Protein AF-A0A943DPX5-F1 (afdb_monomer)

Mean predicted aligned error: 9.74 Å

Nearest PDB structures (foldseek):
  6ta7-assembly3_C  TM=5.516E-01  e=1.333E+00  Homo sapiens
  8vfq-assembly1_A  TM=6.727E-01  e=4.685E+00  synthetic construct
  5aig-assembly2_B  TM=4.604E-01  e=7.112E-01  unidentified
  3ebt-assembly1_A-2  TM=4.647E-01  e=2.229E+00  Burkholderia pseudomallei K96243

Foldseek 3Di:
DDDDPPPPDDPPQDFPFDQDFADLPDDLVVCVVSLVVLVVVVVVVPDDPQKDKFFDDFAWKKFWDWDWDWDQDPVRDTDIDTDIWIDTSDHPPPLDDGGDDPADDPQFTMKIWTWMWIQGNVRDTDIATKIFTAGRRSTGPDIDGDDGPVRVVLVVLVVVLVVLCVVQVVVVHGPVVDQDDDVNHGSVRSVVD

Radius of gyration: 20.67 Å; Cα contacts (8 Å, |Δi|>4): 313; chains: 1; bounding box: 51×57×54 Å

Secondary structure (DSSP, 8-state):
----------------B-SS---TT--HHHHHHHHHHHHHHHHHHTPPTT-EEEEEEEEEEEEEEEEEEEEE-TTS-EEEEEEEEEEEEEESSS---TT-----STT--EEEEEEEEEE-TT--EEEEEEEEEE-TTSBEEEEEE---HHHHHHHHHHHHHHHHHHHHHHTT--GGGS--EETTEEHHHHHT-

pLDDT: mean 83.25, std 16.81, range [28.53, 97.94]

Structure (mmCIF, N/CA/C/O backbone):
data_AF-A0A943DPX5-F1
#
_entry.id   AF-A0A943DPX5-F1
#
loop_
_atom_site.group_PDB
_atom_site.id
_atom_site.type_symbol
_atom_site.label_atom_id
_atom_site.label_alt_id
_atom_site.label_comp_id
_atom_site.label_asym_id
_atom_site.label_entity_id
_atom_site.label_seq_id
_atom_site.pdbx_PDB_ins_code
_atom_site.Cartn_x
_atom_site.Cartn_y
_atom_site.Cartn_z
_atom_site.occupancy
_atom_site.B_iso_or_equiv
_atom_site.auth_seq_id
_atom_site.auth_comp_id
_atom_site.auth_asym_id
_atom_site.auth_atom_id
_atom_site.pdbx_PDB_model_num
ATOM 1 N N . MET A 1 1 ? -34.001 -10.195 5.288 1.00 31.59 1 MET A N 1
ATOM 2 C CA . MET A 1 1 ? -33.302 -9.350 4.294 1.00 31.59 1 MET A CA 1
ATOM 3 C C . MET A 1 1 ? -32.195 -8.586 5.009 1.00 31.59 1 MET A C 1
ATOM 5 O O . MET A 1 1 ? -32.497 -7.672 5.766 1.00 31.59 1 MET A O 1
ATOM 9 N N . LYS A 1 2 ? -30.938 -9.027 4.874 1.00 28.53 2 LYS A N 1
ATOM 10 C CA . LYS A 1 2 ? -29.769 -8.360 5.471 1.00 28.53 2 LYS A CA 1
ATOM 11 C C . LYS A 1 2 ? -29.382 -7.181 4.573 1.00 28.53 2 LYS A C 1
ATOM 13 O O . LYS A 1 2 ? -29.116 -7.385 3.394 1.00 28.53 2 LYS A O 1
ATOM 18 N N . LYS A 1 3 ? -29.413 -5.961 5.113 1.00 28.56 3 LYS A N 1
ATOM 19 C CA . LYS A 1 3 ? -28.962 -4.749 4.420 1.00 28.56 3 LYS A CA 1
ATOM 20 C C . LYS A 1 3 ? -27.439 -4.685 4.526 1.00 28.56 3 LYS A C 1
ATOM 22 O O . LYS A 1 3 ? -26.920 -4.414 5.603 1.00 28.56 3 LYS A O 1
ATOM 27 N N . PHE A 1 4 ? -26.743 -4.975 3.433 1.00 31.14 4 PHE A N 1
ATOM 28 C CA . PHE A 1 4 ? -25.326 -4.653 3.303 1.00 31.14 4 PHE A CA 1
ATOM 29 C C . PHE A 1 4 ? -25.220 -3.164 2.974 1.00 31.14 4 PHE A C 1
ATOM 31 O O . PHE A 1 4 ? -25.693 -2.720 1.930 1.00 31.14 4 PHE A O 1
ATOM 38 N N . TYR A 1 5 ? -24.654 -2.385 3.893 1.00 32.34 5 TYR A N 1
ATOM 39 C CA . TYR A 1 5 ? -24.269 -1.006 3.619 1.00 32.34 5 TYR A CA 1
ATOM 40 C C . TYR A 1 5 ? -22.968 -1.043 2.815 1.00 32.34 5 TYR A C 1
ATOM 42 O O . TYR A 1 5 ? -21.891 -1.220 3.373 1.00 32.34 5 TYR A O 1
ATOM 50 N N . PHE A 1 6 ? -23.080 -0.927 1.493 1.00 32.38 6 PHE A N 1
ATOM 51 C CA . PHE A 1 6 ? -21.939 -0.665 0.623 1.00 32.38 6 PHE A CA 1
ATOM 52 C C . PHE A 1 6 ? -21.603 0.823 0.784 1.00 32.38 6 PHE A C 1
ATOM 54 O O . PHE A 1 6 ? -22.313 1.684 0.261 1.00 32.38 6 PHE A O 1
ATOM 61 N N . ILE A 1 7 ? -20.594 1.145 1.594 1.00 38.00 7 ILE A N 1
ATOM 62 C CA . ILE A 1 7 ? -20.077 2.514 1.684 1.00 38.00 7 ILE A CA 1
ATOM 63 C C . ILE A 1 7 ? -19.302 2.764 0.388 1.00 38.00 7 ILE A C 1
ATOM 65 O O . ILE A 1 7 ? -18.160 2.345 0.235 1.00 38.00 7 ILE A O 1
ATOM 69 N N . LEU A 1 8 ? -19.964 3.405 -0.574 1.00 31.30 8 LEU A N 1
ATOM 70 C CA . LEU A 1 8 ? -19.344 3.941 -1.780 1.00 31.30 8 LEU A CA 1
ATOM 71 C C . LEU A 1 8 ? -18.495 5.156 -1.368 1.00 31.30 8 LEU A C 1
ATOM 73 O O . LEU A 1 8 ? -19.018 6.258 -1.201 1.00 31.30 8 LEU A O 1
ATOM 77 N N . LEU A 1 9 ? -17.196 4.942 -1.147 1.00 39.06 9 LEU A N 1
ATOM 78 C CA . LEU A 1 9 ? -16.226 6.015 -0.940 1.00 39.06 9 LEU A CA 1
ATOM 79 C C . LEU A 1 9 ? -16.018 6.730 -2.284 1.00 39.06 9 LEU A C 1
ATOM 81 O O . LEU A 1 9 ? -15.370 6.210 -3.189 1.00 39.06 9 LEU A O 1
ATOM 85 N N . VAL A 1 10 ? -16.618 7.909 -2.439 1.00 33.59 10 VAL A N 1
ATOM 86 C CA . VAL A 1 10 ? -16.388 8.787 -3.591 1.00 33.59 10 VAL A CA 1
ATOM 87 C C . VAL A 1 10 ? -14.972 9.353 -3.468 1.00 33.59 10 VAL A C 1
ATOM 89 O O . VAL A 1 10 ? -14.728 10.257 -2.672 1.00 33.59 10 VAL A O 1
ATOM 92 N N . VAL A 1 11 ? -14.031 8.800 -4.235 1.00 37.62 11 VAL A N 1
ATOM 93 C CA . VAL A 1 11 ? -12.661 9.315 -4.346 1.00 37.62 11 VAL A CA 1
ATOM 94 C C . VAL A 1 11 ? -12.709 10.601 -5.169 1.00 37.62 11 VAL A C 1
ATOM 96 O O . VAL A 1 11 ? -12.662 10.585 -6.397 1.00 37.62 11 VAL A O 1
ATOM 99 N N . THR A 1 12 ? -12.843 11.749 -4.507 1.00 38.28 12 THR A N 1
ATOM 100 C CA . THR A 1 12 ? -12.471 13.019 -5.135 1.00 38.28 12 THR A CA 1
ATOM 101 C C . THR A 1 12 ? -10.951 13.029 -5.268 1.00 38.28 12 THR A C 1
ATOM 103 O O . THR A 1 12 ? -10.253 13.165 -4.262 1.00 38.28 12 THR A O 1
ATOM 106 N N . LEU A 1 13 ? -10.458 12.855 -6.498 1.00 42.41 13 LEU A N 1
ATOM 107 C CA . LEU A 1 13 ? -9.062 13.048 -6.899 1.00 42.41 13 LEU A CA 1
ATOM 108 C C . LEU A 1 13 ? -8.654 14.495 -6.592 1.00 42.41 13 LEU A C 1
ATOM 110 O O . LEU A 1 13 ? -8.833 15.398 -7.407 1.00 42.41 13 LEU A O 1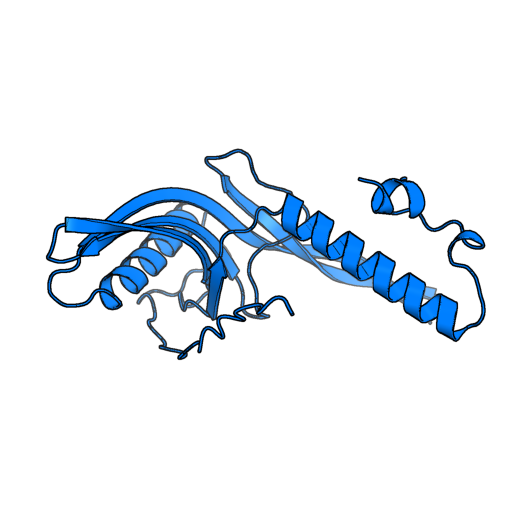
ATOM 114 N N . ILE A 1 14 ? -8.163 14.734 -5.381 1.00 47.53 14 ILE A N 1
ATOM 115 C CA . ILE A 1 14 ? -7.520 15.992 -5.023 1.00 47.53 14 ILE A CA 1
ATOM 116 C C . ILE A 1 14 ? -6.024 15.722 -5.136 1.00 47.53 14 ILE A C 1
ATOM 118 O O . ILE A 1 14 ? -5.457 15.018 -4.303 1.00 47.53 14 ILE A O 1
ATOM 122 N N . ASN A 1 15 ? -5.425 16.269 -6.195 1.00 46.31 15 ASN A N 1
ATOM 123 C CA . ASN A 1 15 ? -3.988 16.277 -6.451 1.00 46.31 15 ASN A CA 1
ATOM 124 C C . ASN A 1 15 ? -3.277 17.126 -5.388 1.00 46.31 15 ASN A C 1
ATOM 126 O O . ASN A 1 15 ? -2.948 18.284 -5.631 1.00 46.31 15 ASN A O 1
ATOM 130 N N . ILE A 1 16 ? -3.061 16.568 -4.201 1.00 50.62 16 ILE A N 1
ATOM 131 C CA . ILE A 1 16 ? -2.098 17.116 -3.244 1.00 50.62 16 ILE A CA 1
ATOM 132 C C . ILE A 1 16 ? -0.769 16.455 -3.600 1.00 50.62 16 ILE A C 1
ATOM 134 O O . ILE A 1 16 ? -0.584 15.256 -3.394 1.00 50.62 16 ILE A O 1
ATOM 138 N N . SER A 1 17 ? 0.109 17.224 -4.241 1.00 51.47 17 SER A N 1
ATOM 139 C CA . SER A 1 17 ? 1.467 16.794 -4.558 1.00 51.47 17 SER A CA 1
ATOM 140 C C . SER A 1 17 ? 2.375 17.186 -3.406 1.00 51.47 17 SER A C 1
ATOM 142 O O . SER A 1 17 ? 2.462 18.358 -3.050 1.00 51.47 17 SER A O 1
ATOM 144 N N . CYS A 1 18 ? 3.091 16.212 -2.867 1.00 58.84 18 CYS A N 1
ATOM 145 C CA . CYS A 1 18 ? 4.326 16.456 -2.138 1.00 58.84 18 CYS A CA 1
ATOM 146 C C . CYS A 1 18 ? 5.304 17.174 -3.089 1.00 58.84 18 CYS A C 1
ATOM 148 O O . CYS A 1 18 ? 5.460 16.747 -4.231 1.00 58.84 18 CYS A O 1
ATOM 150 N N . GLU A 1 19 ? 5.899 18.301 -2.687 1.00 55.84 19 GLU A N 1
ATOM 151 C CA . GLU A 1 19 ? 6.596 19.223 -3.611 1.00 55.84 19 GLU A CA 1
ATOM 152 C C . GLU A 1 19 ? 7.889 18.682 -4.259 1.00 55.84 19 GLU A C 1
ATOM 154 O O . GLU A 1 19 ? 8.463 19.350 -5.119 1.00 55.84 19 GLU A O 1
ATOM 159 N N . SER A 1 20 ? 8.365 17.483 -3.917 1.00 71.12 20 SER A N 1
ATOM 160 C CA . SER A 1 20 ? 9.575 16.920 -4.523 1.00 71.12 20 SER A CA 1
ATOM 161 C C . SER A 1 20 ? 9.336 15.531 -5.104 1.00 71.12 20 SER A C 1
ATOM 163 O O . SER A 1 20 ? 9.052 14.575 -4.391 1.00 71.12 20 SER A O 1
ATOM 165 N N . SER A 1 21 ? 9.507 15.401 -6.420 1.00 86.56 21 SER A N 1
ATOM 166 C CA . SER A 1 21 ? 9.635 14.099 -7.076 1.00 86.56 21 SER A CA 1
ATOM 167 C C . SER A 1 21 ? 10.821 13.328 -6.499 1.00 86.56 21 SER A C 1
ATOM 169 O O . SER A 1 21 ? 11.867 13.927 -6.233 1.00 86.56 21 SER A O 1
ATOM 171 N N . ILE A 1 22 ? 10.705 12.008 -6.392 1.00 92.12 22 ILE A N 1
ATOM 172 C CA . ILE A 1 22 ? 11.804 11.146 -5.957 1.00 92.12 22 ILE A CA 1
ATOM 173 C C . ILE A 1 22 ? 12.402 10.368 -7.129 1.00 92.12 22 ILE A C 1
ATOM 175 O O . ILE A 1 22 ? 11.708 9.943 -8.053 1.00 92.12 22 ILE A O 1
ATOM 179 N N . SER A 1 23 ? 13.719 10.167 -7.089 1.00 88.94 23 SER A N 1
ATOM 180 C CA . SER A 1 23 ? 14.400 9.291 -8.040 1.00 88.94 23 SER A CA 1
ATOM 181 C C . SER A 1 23 ? 13.997 7.829 -7.801 1.00 88.94 23 SER A C 1
ATOM 183 O O . SER A 1 23 ? 14.051 7.374 -6.657 1.00 88.94 23 SER A O 1
ATOM 185 N N . PRO A 1 24 ? 13.712 7.034 -8.850 1.00 83.81 24 PRO A N 1
ATOM 186 C CA . PRO A 1 24 ? 13.529 5.585 -8.713 1.00 83.81 24 PRO A CA 1
ATOM 187 C C . PRO A 1 24 ? 14.741 4.865 -8.097 1.00 83.81 24 PRO A C 1
ATOM 189 O O . PRO A 1 24 ? 14.593 3.790 -7.513 1.00 83.81 24 PRO A O 1
ATOM 192 N N . ASN A 1 25 ? 15.928 5.476 -8.197 1.00 87.25 25 ASN A N 1
ATOM 193 C CA . ASN A 1 25 ? 17.193 4.972 -7.657 1.00 87.25 25 ASN A CA 1
ATOM 194 C C . ASN A 1 25 ? 17.547 5.567 -6.284 1.00 87.25 25 ASN A C 1
ATOM 196 O O . ASN A 1 25 ? 18.672 5.383 -5.825 1.00 87.25 25 ASN A O 1
ATOM 200 N N . ALA A 1 26 ? 16.633 6.312 -5.653 1.00 91.62 26 ALA A N 1
ATOM 201 C CA . ALA A 1 26 ? 16.826 6.785 -4.288 1.00 91.62 26 ALA A CA 1
ATOM 202 C C . ALA A 1 26 ? 17.048 5.605 -3.331 1.00 91.62 26 ALA A C 1
ATOM 204 O O . ALA A 1 26 ? 16.548 4.495 -3.550 1.00 91.62 26 ALA A O 1
ATOM 205 N N . THR A 1 27 ? 17.812 5.863 -2.278 1.00 94.38 27 THR A N 1
ATOM 206 C CA . THR A 1 27 ? 18.074 4.895 -1.215 1.00 94.38 27 THR A CA 1
ATOM 207 C C . THR A 1 27 ? 16.801 4.582 -0.434 1.00 94.38 27 THR A C 1
ATOM 209 O O . THR A 1 27 ? 15.866 5.384 -0.381 1.00 94.38 27 THR A O 1
ATOM 212 N N . ASP A 1 28 ? 16.774 3.427 0.228 1.00 94.69 28 ASP A N 1
ATOM 213 C CA . ASP A 1 28 ? 15.614 2.998 1.011 1.00 94.69 28 ASP A CA 1
ATOM 214 C C . ASP A 1 28 ? 15.227 4.029 2.085 1.00 94.69 28 ASP A C 1
ATOM 216 O O . ASP A 1 28 ? 14.048 4.333 2.262 1.00 94.69 28 ASP A O 1
ATOM 220 N N . SER A 1 29 ? 16.212 4.637 2.757 1.00 94.75 29 SER A N 1
ATOM 221 C CA . SER A 1 29 ? 15.975 5.664 3.778 1.00 94.75 29 SER A CA 1
ATOM 222 C C . SER A 1 29 ? 15.423 6.968 3.196 1.00 94.75 29 SER A C 1
ATOM 224 O O . SER A 1 29 ? 14.556 7.588 3.815 1.00 94.75 29 SER A O 1
ATOM 226 N N . GLU A 1 30 ? 15.877 7.375 2.009 1.00 94.94 30 GLU A N 1
ATOM 227 C CA . GLU A 1 30 ? 15.321 8.526 1.293 1.00 94.94 30 GLU A CA 1
ATOM 228 C C . GLU A 1 30 ? 13.868 8.270 0.902 1.00 94.94 30 GLU A C 1
ATOM 230 O O . GLU A 1 30 ? 13.025 9.133 1.133 1.00 94.94 30 GLU A O 1
ATOM 235 N N . ILE A 1 31 ? 13.554 7.078 0.381 1.00 95.00 31 ILE A N 1
ATOM 236 C CA . ILE A 1 31 ? 12.187 6.712 -0.005 1.00 95.00 31 ILE A CA 1
ATOM 237 C C . ILE A 1 31 ? 11.266 6.683 1.215 1.00 95.00 31 ILE A C 1
ATOM 239 O O . ILE A 1 31 ? 10.167 7.235 1.158 1.00 95.00 31 ILE A O 1
ATOM 243 N N . VAL A 1 32 ? 11.701 6.099 2.333 1.00 95.75 32 VAL A N 1
ATOM 244 C CA . VAL A 1 32 ? 10.917 6.086 3.578 1.00 95.75 32 VAL A CA 1
ATOM 245 C C . VAL A 1 32 ? 10.674 7.511 4.083 1.00 95.75 32 VAL A C 1
ATOM 247 O O . VAL A 1 32 ? 9.532 7.887 4.333 1.00 95.75 32 VAL A O 1
ATOM 250 N N . SER A 1 33 ? 11.715 8.339 4.183 1.00 95.06 33 SER A N 1
ATOM 251 C CA . SER A 1 33 ? 11.586 9.725 4.658 1.00 95.06 33 SER A CA 1
ATOM 252 C C . SER A 1 33 ? 10.668 10.562 3.760 1.00 95.06 33 SER A C 1
ATOM 254 O O . SER A 1 33 ? 9.759 11.243 4.232 1.00 95.06 33 SER A O 1
ATOM 256 N N . TRP A 1 34 ? 10.855 10.461 2.445 1.00 95.38 34 TRP A N 1
ATOM 257 C CA . TRP A 1 34 ? 10.047 11.168 1.459 1.00 95.38 34 TRP A CA 1
ATOM 258 C C . TRP A 1 34 ? 8.580 10.736 1.511 1.00 95.38 34 TRP A C 1
ATOM 260 O O . TRP A 1 34 ? 7.691 11.565 1.678 1.00 95.38 34 TRP A O 1
ATOM 270 N N . SER A 1 35 ? 8.321 9.434 1.434 1.00 95.00 35 SER A N 1
ATOM 271 C CA . SER A 1 35 ? 6.963 8.896 1.349 1.00 95.00 35 SER A CA 1
ATOM 272 C C . SER A 1 35 ? 6.155 9.166 2.628 1.00 95.00 35 SER A C 1
ATOM 274 O O . SER A 1 35 ? 4.991 9.567 2.555 1.00 95.00 35 SER A O 1
ATOM 276 N N . THR A 1 36 ? 6.787 9.050 3.803 1.00 95.31 36 THR A N 1
ATOM 277 C CA . THR A 1 36 ? 6.161 9.387 5.094 1.00 95.31 36 THR A CA 1
ATOM 278 C C . THR A 1 36 ? 5.819 10.871 5.194 1.00 95.31 36 THR A C 1
ATOM 280 O O . THR A 1 36 ? 4.731 11.215 5.665 1.00 95.31 36 THR A O 1
ATOM 283 N N . LYS A 1 37 ? 6.689 11.756 4.688 1.00 94.81 37 LYS A N 1
ATOM 284 C CA . LYS A 1 37 ? 6.390 13.186 4.580 1.00 94.81 37 LYS A CA 1
ATOM 285 C C . LYS A 1 37 ? 5.183 13.436 3.678 1.00 94.81 37 LYS A C 1
ATOM 287 O O . LYS A 1 37 ? 4.251 14.105 4.107 1.00 94.81 37 LYS A O 1
ATOM 292 N N . CYS A 1 38 ? 5.158 12.860 2.479 1.00 95.06 38 CYS A N 1
ATOM 293 C CA . CYS A 1 38 ? 4.074 13.078 1.523 1.00 95.06 38 CYS A CA 1
ATOM 294 C C . CYS A 1 38 ? 2.703 12.642 2.068 1.00 95.06 38 CYS A C 1
ATOM 296 O O . CYS A 1 38 ? 1.716 13.359 1.912 1.00 95.06 38 CYS A O 1
ATOM 298 N N . VAL A 1 39 ? 2.637 11.497 2.760 1.00 95.75 39 VAL A N 1
ATOM 299 C CA . VAL A 1 39 ? 1.396 11.036 3.408 1.00 95.75 39 VAL A CA 1
ATOM 300 C C . VAL A 1 39 ? 1.013 11.908 4.602 1.00 95.75 39 VAL A C 1
ATOM 302 O O . VAL A 1 39 ? -0.172 12.167 4.807 1.00 95.75 39 VAL A O 1
ATOM 305 N N . THR A 1 40 ? 1.989 12.390 5.374 1.00 94.94 40 THR A N 1
ATOM 306 C CA . THR A 1 40 ? 1.732 13.312 6.490 1.00 94.94 40 THR A CA 1
ATOM 307 C C . THR A 1 40 ? 1.140 14.623 5.986 1.00 94.94 40 THR A C 1
ATOM 309 O O . THR A 1 40 ? 0.058 14.996 6.428 1.00 94.94 40 THR A O 1
ATOM 312 N N . ASP A 1 41 ? 1.787 15.256 5.004 1.00 93.44 41 ASP A N 1
ATOM 313 C CA . ASP A 1 41 ? 1.332 16.513 4.404 1.00 93.44 41 ASP A CA 1
ATOM 314 C C . ASP A 1 41 ? -0.084 16.356 3.813 1.00 93.44 41 ASP A C 1
ATOM 316 O O . ASP A 1 41 ? -0.957 17.197 4.030 1.00 93.44 41 ASP A O 1
ATOM 320 N N . PHE A 1 42 ? -0.351 15.238 3.123 1.00 93.62 42 PHE A N 1
ATOM 321 C CA . PHE A 1 42 ? -1.687 14.925 2.610 1.00 93.62 42 PHE A CA 1
ATOM 322 C C . PHE A 1 42 ? -2.733 14.829 3.716 1.00 93.62 42 PHE A C 1
ATOM 324 O O . PHE A 1 42 ? -3.838 15.344 3.562 1.00 93.62 42 PHE A O 1
ATOM 331 N N . LEU A 1 43 ? -2.423 14.147 4.820 1.00 94.69 43 LEU A N 1
ATOM 332 C CA . LEU A 1 43 ? -3.373 13.981 5.913 1.00 94.69 43 LEU A CA 1
ATOM 333 C C . LEU A 1 43 ? -3.639 15.291 6.643 1.00 94.69 43 LEU A C 1
ATOM 335 O O . LEU A 1 43 ? -4.788 15.556 6.994 1.00 94.69 43 LEU A O 1
ATOM 339 N N . GLU A 1 44 ? -2.606 16.105 6.843 1.00 93.12 44 GLU A N 1
ATOM 340 C CA . GLU A 1 44 ? -2.723 17.419 7.467 1.00 93.12 44 GLU A CA 1
ATOM 341 C C . GLU A 1 44 ? -3.591 18.372 6.634 1.00 93.12 44 GLU A C 1
ATOM 343 O O . GLU A 1 44 ? -4.464 19.030 7.199 1.00 93.12 44 GLU A O 1
ATOM 348 N N . ASP A 1 45 ? -3.451 18.376 5.304 1.00 92.00 45 ASP A N 1
ATOM 349 C CA . ASP A 1 45 ? -4.292 19.184 4.402 1.00 92.00 45 ASP A CA 1
ATOM 350 C C . ASP A 1 45 ? -5.780 18.779 4.441 1.00 92.00 45 ASP A C 1
ATOM 352 O O . ASP A 1 45 ? -6.677 19.592 4.218 1.00 92.00 45 ASP A O 1
ATOM 356 N N . LYS A 1 46 ? -6.076 17.517 4.781 1.00 89.94 46 LYS A N 1
ATOM 357 C CA . LYS A 1 46 ? -7.455 17.016 4.923 1.00 89.94 46 LYS A CA 1
ATOM 358 C C . LYS A 1 46 ? -8.100 17.355 6.264 1.00 89.94 46 LYS A C 1
ATOM 360 O O . LYS A 1 46 ? -9.307 17.135 6.410 1.00 89.94 46 LYS A O 1
ATOM 365 N N . LEU A 1 47 ? -7.344 17.849 7.244 1.00 92.62 47 LEU A N 1
ATOM 366 C CA . LEU A 1 47 ? -7.906 18.195 8.545 1.00 92.62 47 LEU A CA 1
ATOM 367 C C . LEU A 1 47 ? -8.802 19.429 8.437 1.00 92.62 47 LEU A C 1
ATOM 369 O O . LEU A 1 47 ? -8.457 20.452 7.852 1.00 92.62 47 LEU A O 1
ATOM 373 N N . THR A 1 48 ? -9.966 19.359 9.074 1.00 91.38 48 THR A N 1
ATOM 374 C CA . THR A 1 48 ? -10.840 20.522 9.247 1.00 91.38 48 THR A CA 1
ATOM 375 C C . THR A 1 48 ? -10.457 21.318 10.495 1.00 91.38 48 THR A C 1
ATOM 377 O 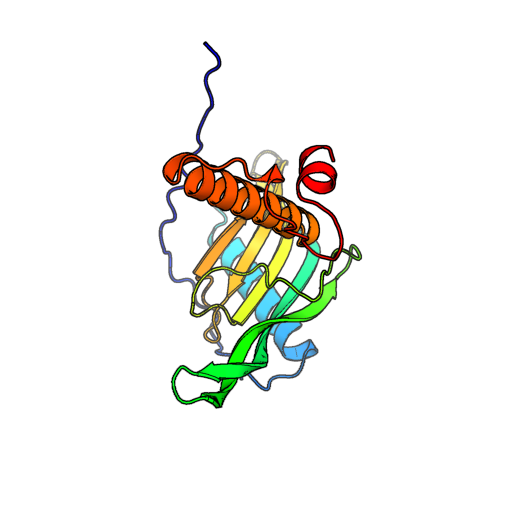O . THR A 1 48 ? -9.786 20.820 11.401 1.00 91.38 48 THR A O 1
ATOM 380 N N . ALA A 1 49 ? -10.901 22.575 10.572 1.00 89.81 49 ALA A N 1
ATOM 381 C CA . ALA A 1 49 ? -10.589 23.455 11.695 1.00 89.81 49 ALA A CA 1
ATOM 382 C C . ALA A 1 49 ? -10.979 22.831 13.051 1.00 89.81 49 ALA A C 1
ATOM 384 O O . ALA A 1 49 ? -12.139 22.488 13.293 1.00 89.81 49 ALA A O 1
ATOM 385 N N . GLY A 1 50 ? -9.998 22.724 13.950 1.00 89.44 50 GLY A N 1
ATOM 386 C CA . GLY A 1 50 ? -10.162 22.127 15.276 1.00 89.44 50 GLY A CA 1
ATOM 387 C C . GLY A 1 50 ? -9.980 20.609 15.324 1.00 89.44 50 GLY A C 1
ATOM 388 O O . GLY A 1 50 ? -10.119 20.041 16.403 1.00 89.44 50 GLY A O 1
ATOM 389 N N . GLN A 1 51 ? -9.668 19.953 14.202 1.00 95.56 51 GLN A N 1
ATOM 390 C CA . GLN A 1 51 ? -9.153 18.585 14.208 1.00 95.56 51 GLN A CA 1
ATOM 391 C C . GLN A 1 51 ? -7.634 18.576 14.397 1.00 95.56 51 GLN A C 1
ATOM 393 O O . GLN A 1 51 ? -6.938 19.519 14.024 1.00 95.56 51 GLN A O 1
ATOM 398 N N . SER A 1 52 ? -7.121 17.486 14.959 1.00 95.00 52 SER A N 1
ATOM 399 C CA . SER A 1 52 ? -5.687 17.201 15.013 1.00 95.00 52 SER A CA 1
ATOM 400 C C . SER A 1 52 ? -5.407 15.759 14.610 1.00 95.00 52 SER A C 1
ATOM 402 O O . SER A 1 52 ? -6.240 14.869 14.798 1.00 95.00 52 SER A O 1
ATOM 404 N N . LEU A 1 53 ? -4.227 15.547 14.035 1.00 96.69 53 LEU A N 1
ATOM 405 C CA . LEU A 1 53 ? -3.746 14.249 13.591 1.00 96.69 53 LEU A CA 1
ATOM 406 C C . LEU A 1 53 ? -2.743 13.697 14.599 1.00 96.69 53 LEU A C 1
ATOM 408 O O . LEU A 1 53 ? -1.849 14.405 15.062 1.00 96.69 53 LEU A O 1
ATOM 412 N N . LYS A 1 54 ? -2.873 12.412 14.915 1.00 96.62 54 LYS A N 1
ATOM 413 C CA . LYS A 1 54 ? -1.915 11.685 15.741 1.00 96.62 54 LYS A CA 1
ATOM 414 C C . LYS A 1 54 ? -1.492 10.413 15.028 1.00 96.62 54 LYS A C 1
ATOM 416 O O . LYS A 1 54 ? -2.233 9.430 14.994 1.00 96.62 54 LYS A O 1
ATOM 421 N N . MET A 1 55 ? -0.274 10.429 14.498 1.00 95.62 55 MET A N 1
ATOM 422 C CA . MET A 1 55 ? 0.351 9.235 13.937 1.00 95.62 55 MET A CA 1
ATOM 423 C C . MET A 1 55 ? 0.595 8.215 15.045 1.00 95.62 55 MET A C 1
ATOM 425 O O . MET A 1 55 ? 1.067 8.563 16.131 1.00 95.62 55 MET A O 1
ATOM 429 N N . LYS A 1 56 ? 0.248 6.957 14.783 1.00 96.31 56 LYS A N 1
ATOM 430 C CA . LYS A 1 56 ? 0.446 5.862 15.734 1.00 96.31 56 LYS A CA 1
ATOM 431 C C . LYS A 1 56 ? 1.618 5.004 15.305 1.00 96.31 56 LYS A C 1
ATOM 433 O O . LYS A 1 56 ? 2.517 4.773 16.106 1.00 96.31 56 LYS A O 1
ATOM 438 N N . GLU A 1 57 ? 1.598 4.554 14.056 1.00 95.75 57 GLU A N 1
ATOM 439 C CA . GLU A 1 57 ? 2.554 3.569 13.568 1.00 95.75 57 GLU A CA 1
ATOM 440 C C . GLU A 1 57 ? 2.590 3.545 12.038 1.00 95.75 57 GLU A C 1
ATOM 442 O O . GLU A 1 57 ? 1.555 3.376 11.396 1.00 95.75 57 GLU A O 1
ATOM 447 N N . TRP A 1 58 ? 3.786 3.647 11.461 1.00 95.88 58 TRP A N 1
ATOM 448 C CA . TRP A 1 58 ? 4.030 3.259 10.072 1.00 95.88 58 TRP A CA 1
ATOM 449 C C . TRP A 1 58 ? 4.138 1.737 10.027 1.00 95.88 58 TRP A C 1
ATOM 451 O O . TRP A 1 58 ? 5.090 1.184 10.568 1.00 95.88 58 TRP A O 1
ATOM 461 N N . ILE A 1 59 ? 3.139 1.076 9.446 1.00 94.75 59 ILE A N 1
ATOM 462 C CA . ILE A 1 59 ? 2.980 -0.381 9.516 1.00 94.75 59 ILE A CA 1
ATOM 463 C C . ILE A 1 59 ? 3.920 -1.066 8.526 1.00 94.75 59 ILE A C 1
ATOM 465 O O . ILE A 1 59 ? 4.671 -1.967 8.888 1.00 94.75 59 ILE A O 1
ATOM 469 N N . LEU A 1 60 ? 3.851 -0.649 7.263 1.00 94.38 60 LEU A N 1
ATOM 470 C CA . LEU A 1 60 ? 4.527 -1.300 6.147 1.00 94.38 60 LEU A CA 1
ATOM 471 C C . LEU A 1 60 ? 4.796 -0.262 5.059 1.00 94.38 60 LEU A C 1
ATOM 473 O O . LEU A 1 60 ? 3.917 0.536 4.741 1.00 94.38 60 LEU A O 1
ATOM 477 N N . ILE A 1 61 ? 5.999 -0.262 4.498 1.00 95.06 61 ILE A N 1
ATOM 478 C CA . ILE A 1 61 ? 6.363 0.547 3.337 1.00 95.06 61 ILE A CA 1
ATOM 479 C C . ILE A 1 61 ? 7.011 -0.380 2.318 1.00 95.06 61 ILE A C 1
ATOM 481 O O . ILE A 1 61 ? 8.030 -1.014 2.602 1.00 95.06 61 ILE A O 1
ATOM 485 N N . GLU A 1 62 ? 6.425 -0.436 1.129 1.00 94.50 62 GLU A N 1
ATOM 486 C CA . GLU A 1 62 ? 6.876 -1.264 0.015 1.00 94.50 62 GLU A CA 1
ATOM 487 C C . GLU A 1 62 ? 7.236 -0.395 -1.183 1.00 94.50 62 GLU A C 1
ATOM 489 O O . GLU A 1 62 ? 6.567 0.597 -1.473 1.00 94.50 62 GLU A O 1
ATOM 494 N N . LYS A 1 63 ? 8.255 -0.814 -1.927 1.00 93.62 63 LYS A N 1
ATOM 495 C CA . LYS A 1 63 ? 8.612 -0.266 -3.234 1.00 93.62 63 LYS A CA 1
ATOM 496 C C . LYS A 1 63 ? 8.208 -1.250 -4.322 1.00 93.62 63 LYS A C 1
ATOM 498 O O . LYS A 1 63 ? 8.571 -2.423 -4.246 1.00 93.62 63 LYS A O 1
ATOM 503 N N . LYS A 1 64 ? 7.517 -0.773 -5.355 1.00 92.56 64 LYS A N 1
ATOM 504 C CA . LYS A 1 64 ? 7.225 -1.553 -6.560 1.00 92.56 64 LYS A CA 1
ATOM 505 C C . LYS A 1 64 ? 8.524 -1.788 -7.328 1.00 92.56 64 LYS A C 1
ATOM 507 O O . LYS A 1 64 ? 9.260 -0.838 -7.606 1.00 92.56 64 LYS A O 1
ATOM 512 N N . VAL A 1 65 ? 8.811 -3.039 -7.675 1.00 89.31 65 VAL A N 1
ATOM 513 C CA . VAL A 1 65 ? 10.016 -3.412 -8.431 1.00 89.31 65 VAL A CA 1
ATOM 514 C C . VAL A 1 65 ? 9.658 -4.311 -9.616 1.00 89.31 65 VAL A C 1
ATOM 516 O O . VAL A 1 65 ? 8.775 -5.159 -9.490 1.00 89.31 65 VAL A O 1
ATOM 519 N N . PRO A 1 66 ? 10.317 -4.151 -10.776 1.00 86.56 66 PRO A N 1
ATOM 520 C CA . PRO A 1 66 ? 10.190 -5.105 -11.869 1.00 86.56 66 PRO A CA 1
ATOM 521 C C . PRO A 1 66 ? 11.019 -6.359 -11.560 1.00 86.56 66 PRO A C 1
ATOM 523 O O . PRO A 1 66 ? 12.221 -6.262 -11.307 1.00 86.56 66 PRO A O 1
ATOM 526 N N . ILE A 1 67 ? 10.392 -7.535 -11.598 1.00 83.81 67 ILE A N 1
ATOM 527 C CA . ILE A 1 67 ? 11.082 -8.825 -11.495 1.00 83.81 67 ILE A CA 1
ATOM 528 C C . ILE A 1 67 ? 11.243 -9.383 -12.910 1.00 83.81 67 ILE A C 1
ATOM 530 O O . ILE A 1 67 ? 10.225 -9.610 -13.568 1.00 83.81 67 ILE A O 1
ATOM 534 N N . PRO A 1 68 ? 12.477 -9.601 -13.398 1.00 86.06 68 PRO A N 1
ATOM 535 C CA . PRO A 1 68 ? 12.696 -10.145 -14.729 1.00 86.06 68 PRO A CA 1
ATOM 536 C C . PRO A 1 68 ? 12.197 -11.590 -14.807 1.00 86.06 68 PRO A C 1
ATOM 538 O O . PRO A 1 68 ? 12.470 -12.401 -13.922 1.00 86.06 68 PRO A O 1
ATOM 541 N N . VAL A 1 69 ? 11.493 -11.914 -15.885 1.00 85.56 69 VAL A N 1
ATOM 542 C CA . VAL A 1 69 ? 11.007 -13.261 -16.196 1.00 85.56 69 VAL A CA 1
ATOM 543 C C . VAL A 1 69 ? 11.300 -13.598 -17.655 1.00 85.56 69 VAL A C 1
ATOM 545 O O . VAL A 1 69 ? 11.485 -12.708 -18.484 1.00 85.56 69 VAL A O 1
ATOM 548 N N . GLU A 1 70 ? 11.341 -14.886 -17.980 1.00 91.19 70 GLU A N 1
ATOM 549 C CA . GLU A 1 70 ? 11.415 -15.358 -19.363 1.00 91.19 70 GLU A CA 1
ATOM 550 C C . GLU A 1 70 ? 10.062 -15.937 -19.771 1.00 91.19 70 GLU A C 1
ATOM 552 O O . GLU A 1 70 ? 9.543 -16.851 -19.129 1.00 91.19 70 GLU A O 1
ATOM 557 N N . VAL A 1 71 ? 9.483 -15.397 -20.841 1.00 88.50 71 VAL A N 1
ATOM 558 C CA . VAL A 1 71 ? 8.159 -15.784 -21.331 1.00 88.50 71 VAL A CA 1
ATOM 559 C C . VAL A 1 71 ? 8.316 -16.543 -22.639 1.00 88.50 71 VAL A C 1
ATOM 561 O O . VAL A 1 71 ? 8.855 -16.011 -23.616 1.00 88.50 71 VAL A O 1
ATOM 564 N N . TRP A 1 72 ? 7.829 -17.784 -22.653 1.00 87.69 72 TRP A N 1
ATOM 565 C CA . TRP A 1 72 ? 7.765 -18.610 -23.857 1.00 87.69 72 TRP A CA 1
ATOM 566 C C . TRP A 1 72 ? 6.812 -17.989 -24.884 1.00 87.69 72 TRP A C 1
ATOM 568 O O . TRP A 1 72 ? 5.747 -17.480 -24.533 1.00 87.69 72 TRP A O 1
ATOM 578 N N . GLN A 1 73 ? 7.214 -18.007 -26.147 1.00 89.19 73 GLN A N 1
ATOM 579 C CA . GLN A 1 73 ? 6.508 -17.398 -27.268 1.00 89.19 73 GLN A CA 1
ATOM 580 C C . GLN A 1 73 ? 5.998 -18.475 -28.234 1.00 89.19 73 GLN A C 1
ATOM 582 O O . GLN A 1 73 ? 6.543 -19.573 -28.291 1.00 89.19 73 GLN A O 1
ATOM 587 N N . GLU A 1 74 ? 5.008 -18.137 -29.065 1.00 91.00 74 GLU A N 1
ATOM 588 C CA . GLU A 1 74 ? 4.472 -19.050 -30.092 1.00 91.00 74 GLU A CA 1
ATOM 589 C C . GLU A 1 74 ? 5.512 -19.495 -31.138 1.00 91.00 74 GLU A C 1
ATOM 591 O O . GLU A 1 74 ? 5.305 -20.497 -31.816 1.00 91.00 74 GLU A O 1
ATOM 596 N N . ASP A 1 75 ? 6.619 -18.761 -31.283 1.00 91.75 75 ASP A N 1
ATOM 597 C CA . ASP A 1 75 ? 7.721 -19.065 -32.203 1.00 91.75 75 ASP A CA 1
ATOM 598 C C . ASP A 1 75 ? 8.816 -19.959 -31.584 1.00 91.75 75 ASP A C 1
ATOM 600 O O . ASP A 1 75 ? 9.945 -19.981 -32.078 1.00 91.75 75 ASP A O 1
ATOM 604 N N . ASP A 1 76 ? 8.492 -20.685 -30.507 1.00 88.75 76 ASP A N 1
ATOM 605 C CA . ASP A 1 76 ? 9.400 -21.555 -29.744 1.00 88.75 76 ASP A CA 1
ATOM 606 C C . ASP A 1 76 ? 10.626 -20.824 -29.149 1.00 88.75 76 ASP A C 1
ATOM 608 O O . ASP A 1 76 ? 11.633 -21.450 -28.801 1.00 88.75 76 ASP A O 1
ATOM 612 N N . SER A 1 77 ? 10.559 -19.496 -29.000 1.00 91.56 77 SER A N 1
ATOM 613 C CA . SER A 1 77 ? 11.603 -18.686 -28.363 1.00 91.56 77 SER A CA 1
ATOM 614 C C . SER A 1 77 ? 11.234 -18.238 -26.943 1.00 91.56 77 SER A C 1
ATOM 616 O O . SER A 1 77 ? 10.070 -18.250 -26.539 1.00 91.56 77 SER A O 1
ATOM 618 N N . TYR A 1 78 ? 12.241 -17.818 -26.171 1.00 88.50 78 TYR A N 1
ATOM 619 C CA . TYR A 1 78 ? 12.055 -17.130 -24.892 1.00 88.50 78 TYR A CA 1
ATOM 620 C C . TYR A 1 78 ? 12.377 -15.646 -25.054 1.00 88.50 78 TYR A C 1
ATOM 622 O O . TYR A 1 78 ? 13.420 -15.284 -25.604 1.00 88.50 78 TYR A O 1
ATOM 630 N N . LYS A 1 79 ? 11.495 -14.780 -24.546 1.00 91.94 79 LYS A N 1
ATOM 631 C CA . LYS A 1 79 ? 11.745 -13.337 -24.442 1.00 91.94 79 LYS A CA 1
ATOM 632 C C . LYS A 1 79 ? 11.818 -12.919 -22.984 1.00 91.94 79 LYS A C 1
ATOM 634 O O . LYS A 1 79 ? 11.034 -13.390 -22.164 1.00 91.94 79 LYS A O 1
ATOM 639 N N . SER A 1 80 ? 12.748 -12.016 -22.686 1.00 89.75 80 SER A N 1
ATOM 640 C CA . SER A 1 80 ? 12.788 -11.354 -21.387 1.00 89.75 80 SER A CA 1
ATOM 641 C C . SER A 1 80 ? 11.601 -10.403 -21.271 1.00 89.75 80 SER A C 1
ATOM 643 O O . SER A 1 80 ? 11.361 -9.589 -22.163 1.00 89.75 80 SER A O 1
ATOM 645 N N . ASP A 1 81 ? 10.880 -10.527 -20.169 1.00 89.56 81 ASP A N 1
ATOM 646 C CA . ASP A 1 81 ? 9.788 -9.658 -19.751 1.00 89.56 81 ASP A CA 1
ATOM 647 C C . ASP A 1 81 ? 9.963 -9.340 -18.255 1.00 89.56 81 ASP A C 1
ATOM 649 O O . ASP A 1 81 ? 10.955 -9.734 -17.632 1.00 89.56 81 ASP A O 1
ATOM 653 N N . SER A 1 82 ? 9.018 -8.624 -17.655 1.00 83.88 82 SER A N 1
ATOM 654 C CA . SER A 1 82 ? 8.994 -8.396 -16.217 1.00 83.88 82 SER A CA 1
ATOM 655 C C . SER A 1 82 ? 7.590 -8.486 -15.646 1.00 83.88 82 SER A C 1
ATOM 657 O O . SER A 1 82 ? 6.638 -7.962 -16.219 1.00 83.88 82 SER A O 1
ATOM 659 N N . ILE A 1 83 ? 7.479 -9.089 -14.468 1.00 82.75 83 ILE A N 1
ATOM 660 C CA . ILE A 1 83 ? 6.271 -9.010 -13.650 1.00 82.75 83 ILE A CA 1
ATOM 661 C C . ILE A 1 83 ? 6.451 -7.958 -12.559 1.00 82.75 83 ILE A C 1
ATOM 663 O O . ILE A 1 83 ? 7.568 -7.617 -12.163 1.00 82.75 83 ILE A O 1
ATOM 667 N N . THR A 1 84 ? 5.335 -7.431 -12.064 1.00 80.25 84 THR A N 1
ATOM 668 C CA . THR A 1 84 ? 5.357 -6.532 -10.909 1.00 80.25 84 THR A CA 1
ATOM 669 C C . THR A 1 84 ? 5.622 -7.341 -9.644 1.00 80.25 84 THR A C 1
ATOM 671 O O . THR A 1 84 ? 4.843 -8.229 -9.315 1.00 80.25 84 THR A O 1
ATOM 674 N N . GLY A 1 85 ? 6.686 -6.994 -8.926 1.00 85.94 85 GLY A N 1
ATOM 675 C CA . GLY A 1 85 ? 6.958 -7.452 -7.568 1.00 85.94 85 GLY A CA 1
ATOM 676 C C . GLY A 1 85 ? 7.081 -6.289 -6.588 1.00 85.94 85 GLY A C 1
ATOM 677 O O . GLY A 1 85 ? 6.822 -5.126 -6.925 1.00 85.94 85 GLY A O 1
ATOM 678 N N . CYS A 1 86 ? 7.513 -6.600 -5.369 1.00 90.00 86 CYS A N 1
ATOM 679 C CA . CYS A 1 86 ? 7.749 -5.613 -4.325 1.00 90.00 86 CYS A CA 1
ATOM 680 C C . CYS A 1 86 ? 9.063 -5.851 -3.578 1.00 90.00 86 CYS A C 1
ATOM 682 O O . CYS A 1 86 ? 9.616 -6.946 -3.544 1.00 90.00 86 CYS A O 1
ATOM 684 N N . TYR A 1 87 ? 9.563 -4.781 -2.972 1.00 90.31 87 TYR A N 1
ATOM 685 C CA . TYR A 1 87 ? 10.666 -4.813 -2.028 1.00 90.31 87 TYR A CA 1
ATOM 686 C C . TYR A 1 87 ? 10.244 -4.098 -0.745 1.00 90.31 87 TYR A C 1
ATOM 688 O O . TYR A 1 87 ? 9.722 -2.979 -0.791 1.00 90.31 87 TYR A O 1
ATOM 696 N N . LYS A 1 88 ? 10.466 -4.741 0.403 1.00 92.38 88 LYS A N 1
ATOM 697 C CA . LYS A 1 88 ? 10.184 -4.162 1.718 1.00 92.38 88 LYS A CA 1
ATOM 698 C C . LYS A 1 88 ? 11.200 -3.084 2.059 1.00 92.38 88 LYS A C 1
ATOM 700 O O . LYS A 1 88 ? 12.387 -3.369 2.171 1.00 92.38 88 LYS A O 1
ATOM 705 N N . LEU A 1 89 ? 10.704 -1.894 2.371 1.00 94.06 89 LEU A N 1
ATOM 706 C CA . LEU A 1 89 ? 11.494 -0.797 2.926 1.00 94.06 89 LEU A CA 1
ATOM 707 C C . LEU A 1 89 ? 11.346 -0.692 4.450 1.00 94.06 89 LEU A C 1
ATOM 709 O O . LEU A 1 89 ? 12.312 -0.403 5.152 1.00 94.06 89 LEU A O 1
ATOM 713 N N . LEU A 1 90 ? 10.141 -0.939 4.971 1.00 93.38 90 LEU A N 1
ATOM 714 C CA . LEU A 1 90 ? 9.831 -0.903 6.403 1.00 93.38 90 LEU A CA 1
ATOM 715 C C . LEU A 1 90 ? 8.687 -1.866 6.699 1.00 93.38 90 LEU A C 1
ATOM 717 O O . LEU A 1 90 ? 7.735 -1.897 5.937 1.00 93.38 90 LEU A O 1
ATOM 721 N N . ASP A 1 91 ? 8.753 -2.612 7.799 1.00 91.75 91 ASP A N 1
ATOM 722 C CA . ASP A 1 91 ? 7.665 -3.478 8.270 1.00 91.75 91 ASP A CA 1
ATOM 723 C C . ASP A 1 91 ? 7.733 -3.590 9.796 1.00 91.75 91 ASP A C 1
ATOM 725 O O . ASP A 1 91 ? 8.573 -4.310 10.338 1.00 91.75 91 ASP A O 1
ATOM 729 N N . SER A 1 92 ? 6.896 -2.830 10.498 1.00 89.44 92 SER A N 1
ATOM 730 C CA . SER A 1 92 ? 6.897 -2.803 11.963 1.00 89.44 92 SER A CA 1
ATOM 731 C C . SER A 1 92 ? 6.173 -4.001 12.576 1.00 89.44 92 SER A C 1
ATOM 733 O O . SER A 1 92 ? 6.434 -4.351 13.729 1.00 89.44 92 SER A O 1
ATOM 735 N N . ARG A 1 93 ? 5.271 -4.639 11.816 1.00 90.50 93 ARG A N 1
ATOM 736 C CA . ARG A 1 93 ? 4.401 -5.723 12.297 1.00 90.50 93 ARG A CA 1
ATOM 737 C C . ARG A 1 93 ? 4.811 -7.111 11.794 1.00 90.50 93 ARG A C 1
ATOM 739 O O . ARG A 1 93 ? 4.163 -8.083 12.170 1.00 90.50 93 ARG A O 1
ATOM 746 N N . ASN A 1 94 ? 5.888 -7.220 11.013 1.00 87.56 94 ASN A N 1
ATOM 747 C CA . ASN A 1 94 ? 6.324 -8.452 10.341 1.00 87.56 94 ASN A CA 1
ATOM 748 C C . ASN A 1 94 ? 5.224 -9.053 9.442 1.00 87.56 94 ASN A C 1
ATOM 750 O O . ASN A 1 94 ? 4.944 -10.249 9.496 1.00 87.56 94 ASN A O 1
ATOM 754 N N . VAL A 1 95 ? 4.562 -8.200 8.661 1.00 82.44 95 VAL A N 1
ATOM 755 C CA . VAL A 1 95 ? 3.434 -8.521 7.771 1.00 82.44 95 VAL A CA 1
ATOM 756 C C . VAL A 1 95 ? 3.820 -8.610 6.287 1.00 82.44 95 VAL A C 1
ATOM 758 O O . VAL A 1 95 ? 2.948 -8.859 5.458 1.00 82.44 95 VAL A O 1
ATOM 761 N N . PHE A 1 96 ? 5.093 -8.413 5.940 1.00 84.75 96 PHE A N 1
ATOM 762 C CA . PHE A 1 96 ? 5.588 -8.437 4.563 1.00 84.75 96 PHE A CA 1
ATOM 763 C C . PHE A 1 96 ? 5.517 -9.828 3.913 1.00 84.75 96 PHE A C 1
ATOM 765 O O . PHE A 1 96 ? 6.045 -10.803 4.450 1.00 84.75 96 PHE A O 1
ATOM 772 N N . ASP A 1 97 ? 4.919 -9.881 2.722 1.00 76.00 97 ASP A N 1
ATOM 773 C CA . ASP A 1 97 ? 4.947 -11.014 1.792 1.00 76.00 97 ASP A CA 1
ATOM 774 C C . ASP A 1 97 ? 5.668 -10.554 0.518 1.00 76.00 97 ASP A C 1
ATOM 776 O O . ASP A 1 97 ? 5.305 -9.538 -0.072 1.00 76.00 97 ASP A O 1
ATOM 780 N N . GLU A 1 98 ? 6.703 -11.281 0.104 1.00 72.81 98 GLU A N 1
ATOM 781 C CA . GLU A 1 98 ? 7.669 -10.855 -0.923 1.00 72.81 98 GLU A CA 1
ATOM 782 C C . GLU A 1 98 ? 7.095 -10.848 -2.351 1.00 72.81 98 GLU A C 1
ATOM 784 O O . GLU A 1 98 ? 7.768 -10.449 -3.302 1.00 72.81 98 GLU A O 1
ATOM 789 N N . HIS A 1 99 ? 5.854 -11.306 -2.517 1.00 71.81 99 HIS A N 1
ATOM 790 C CA . HIS A 1 99 ? 5.302 -11.655 -3.823 1.00 71.81 99 HIS A CA 1
ATOM 791 C C . HIS A 1 99 ? 4.261 -10.667 -4.344 1.00 71.81 99 HIS A C 1
ATOM 793 O O . HIS A 1 99 ? 4.000 -10.643 -5.546 1.00 71.81 99 HIS A O 1
ATOM 799 N N . ILE A 1 100 ? 3.638 -9.870 -3.472 1.00 80.50 100 ILE A N 1
ATOM 800 C CA . ILE A 1 100 ? 2.494 -9.038 -3.852 1.00 80.50 100 ILE A CA 1
ATOM 801 C C . ILE A 1 100 ? 2.730 -7.614 -3.386 1.00 80.50 100 ILE A C 1
ATOM 803 O O . ILE A 1 100 ? 2.678 -7.316 -2.197 1.00 80.50 100 ILE A O 1
ATOM 807 N N . PHE A 1 101 ? 2.934 -6.722 -4.353 1.00 88.69 101 PHE A N 1
ATOM 808 C CA . PHE A 1 101 ? 2.896 -5.294 -4.089 1.00 88.69 101 PHE A CA 1
ATOM 809 C C . PHE A 1 101 ? 1.470 -4.877 -3.736 1.00 88.69 101 PHE A C 1
ATOM 811 O O . PHE A 1 101 ? 0.546 -5.093 -4.523 1.00 88.69 101 PHE A O 1
ATOM 818 N N . ILE A 1 102 ? 1.286 -4.263 -2.568 1.00 88.69 102 ILE A N 1
ATOM 819 C CA . ILE A 1 102 ? -0.061 -3.897 -2.110 1.00 88.69 102 ILE A CA 1
ATOM 820 C C . ILE A 1 102 ? -0.616 -2.665 -2.837 1.00 88.69 102 ILE A C 1
ATOM 822 O O . ILE A 1 102 ? -1.832 -2.503 -2.938 1.00 88.69 102 ILE A O 1
ATOM 826 N N . GLY A 1 103 ? 0.257 -1.792 -3.347 1.00 89.25 103 GLY A N 1
ATOM 827 C CA . GLY A 1 103 ? -0.155 -0.546 -3.984 1.00 89.25 103 GLY A CA 1
ATOM 828 C C . GLY A 1 103 ? -0.920 -0.768 -5.287 1.00 89.25 103 GLY A C 1
ATOM 829 O O . GLY A 1 103 ? -0.625 -1.679 -6.061 1.00 89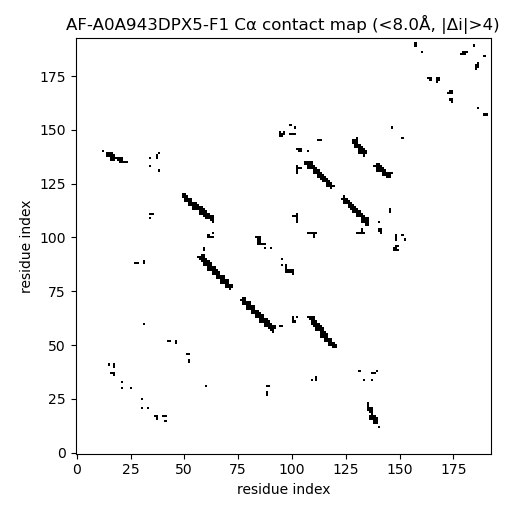.25 103 GLY A O 1
ATOM 830 N N . LYS A 1 104 ? -1.895 0.104 -5.551 1.00 88.25 104 LYS A N 1
ATOM 831 C CA . LYS A 1 104 ? -2.769 0.019 -6.726 1.00 88.25 104 LYS A CA 1
ATOM 832 C C . LYS A 1 104 ? -2.494 1.129 -7.731 1.00 88.25 104 LYS A C 1
ATOM 834 O O . LYS A 1 104 ? -2.181 2.259 -7.369 1.00 88.25 104 LYS A O 1
ATOM 839 N N . GLY A 1 105 ? -2.686 0.797 -9.003 1.00 87.25 105 GLY A N 1
ATOM 840 C CA . GLY A 1 105 ? -2.501 1.709 -10.125 1.00 87.25 105 GLY A CA 1
ATOM 841 C C . GLY A 1 105 ? -1.207 1.449 -10.892 1.00 87.25 105 GLY A C 1
ATOM 842 O O . GLY A 1 105 ? -0.189 1.015 -10.343 1.00 87.25 105 GLY A O 1
ATOM 843 N N . ASP A 1 106 ? -1.256 1.725 -12.191 1.00 87.88 106 ASP A N 1
ATOM 844 C CA . ASP A 1 106 ? -0.141 1.459 -13.102 1.00 87.88 106 ASP A CA 1
ATOM 845 C C . ASP A 1 106 ? 1.086 2.308 -12.741 1.00 87.88 106 ASP A C 1
ATOM 847 O O . ASP A 1 106 ? 2.206 1.796 -12.702 1.00 87.88 106 ASP A O 1
ATOM 851 N N . GLU A 1 107 ? 0.852 3.564 -12.348 1.00 91.12 107 GLU A N 1
ATOM 852 C CA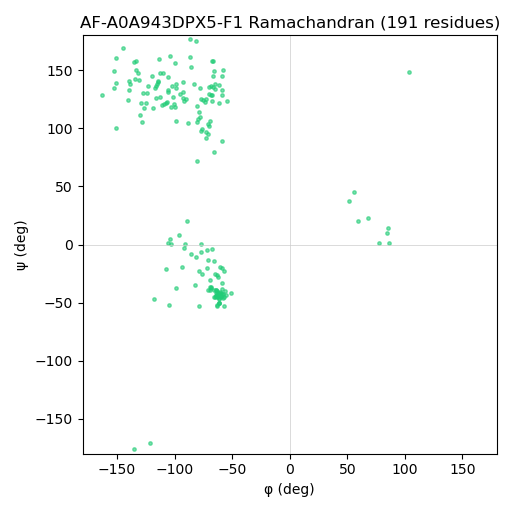 . GLU A 1 107 ? 1.872 4.533 -11.922 1.00 91.12 107 GLU A CA 1
ATOM 853 C C . GLU A 1 107 ? 2.400 4.317 -10.496 1.00 91.12 107 GLU A C 1
ATOM 855 O O . GLU A 1 107 ? 3.233 5.094 -10.021 1.00 91.12 107 GLU A O 1
ATOM 860 N N . ALA A 1 108 ? 1.913 3.301 -9.782 1.00 93.69 108 ALA A N 1
ATOM 861 C CA . ALA A 1 108 ? 2.316 3.073 -8.406 1.00 93.69 108 ALA A CA 1
ATOM 862 C C . ALA A 1 108 ? 3.831 2.860 -8.295 1.00 93.69 108 ALA A C 1
ATOM 864 O O . ALA A 1 108 ? 4.421 2.079 -9.039 1.00 93.69 108 ALA A O 1
ATOM 865 N N . PHE A 1 109 ? 4.450 3.538 -7.336 1.00 94.94 109 PHE A N 1
ATOM 866 C CA . PHE A 1 109 ? 5.877 3.445 -7.053 1.00 94.94 109 PHE A CA 1
ATOM 867 C C . PHE A 1 109 ? 6.125 2.920 -5.640 1.00 94.94 109 PHE A C 1
ATOM 869 O O . PHE A 1 109 ? 6.921 2.002 -5.453 1.00 94.94 109 PHE A O 1
ATOM 876 N N . VAL A 1 110 ? 5.422 3.474 -4.652 1.00 95.44 110 VAL A N 1
ATOM 877 C CA . VAL A 1 110 ? 5.535 3.094 -3.240 1.00 95.44 110 VAL A CA 1
ATOM 878 C C . VAL A 1 110 ? 4.144 2.943 -2.647 1.00 95.44 110 VAL A C 1
ATOM 880 O O . VAL A 1 110 ? 3.244 3.720 -2.962 1.00 95.44 110 VAL A O 1
ATOM 883 N N . ALA A 1 111 ? 3.974 1.954 -1.779 1.00 95.06 111 ALA A N 1
ATOM 884 C CA . ALA A 1 111 ? 2.776 1.797 -0.972 1.00 95.06 111 ALA A CA 1
ATOM 885 C C . ALA A 1 111 ? 3.135 1.921 0.507 1.00 95.06 111 ALA A C 1
ATOM 887 O O . ALA A 1 111 ? 4.116 1.332 0.958 1.00 95.06 111 ALA A O 1
ATOM 888 N N . ILE A 1 112 ? 2.342 2.689 1.251 1.00 95.50 112 ILE A N 1
ATOM 889 C CA . ILE A 1 112 ? 2.541 2.920 2.680 1.00 95.50 112 ILE A CA 1
ATOM 890 C C . ILE A 1 112 ? 1.280 2.563 3.444 1.00 95.50 112 ILE A C 1
ATOM 892 O O . ILE A 1 112 ? 0.243 3.187 3.243 1.00 95.50 112 ILE A O 1
ATOM 896 N N . ALA A 1 113 ? 1.391 1.632 4.379 1.00 95.69 113 ALA A N 1
ATOM 897 C CA . ALA A 1 113 ? 0.386 1.374 5.390 1.00 95.69 113 ALA A CA 1
ATOM 898 C C . ALA A 1 113 ? 0.682 2.170 6.668 1.00 95.69 113 ALA A C 1
ATOM 900 O O . ALA A 1 113 ? 1.798 2.145 7.194 1.00 95.69 113 ALA A O 1
ATOM 901 N N . LEU A 1 114 ? -0.330 2.860 7.186 1.00 96.56 114 LEU A N 1
ATOM 902 C CA . LEU A 1 114 ? -0.223 3.750 8.341 1.00 96.56 114 LEU A CA 1
ATOM 903 C C . LEU A 1 114 ? -1.440 3.586 9.255 1.00 96.56 114 LEU A C 1
ATOM 905 O O . LEU A 1 114 ? -2.582 3.656 8.796 1.00 96.56 114 LEU A O 1
ATOM 909 N N . ALA A 1 115 ? -1.179 3.454 10.555 1.00 97.50 115 ALA A N 1
ATOM 910 C CA . ALA A 1 115 ? -2.163 3.610 11.617 1.00 97.50 115 ALA A CA 1
ATOM 911 C C . ALA A 1 115 ? -2.119 5.035 12.188 1.00 97.50 115 ALA A C 1
ATOM 913 O O . ALA A 1 115 ? -1.056 5.528 12.588 1.00 97.50 115 ALA A O 1
ATOM 914 N N . TYR A 1 116 ? -3.273 5.693 12.279 1.00 97.75 116 TYR A N 1
ATOM 915 C CA . TYR A 1 116 ? -3.389 7.054 12.801 1.00 97.75 116 TYR A CA 1
ATOM 916 C C . TYR A 1 116 ? -4.752 7.318 13.453 1.00 97.75 116 TYR A C 1
ATOM 918 O O . TYR A 1 116 ? -5.734 6.613 13.224 1.00 97.75 116 TYR A O 1
ATOM 926 N N . GLU A 1 117 ? -4.805 8.355 14.285 1.00 97.94 117 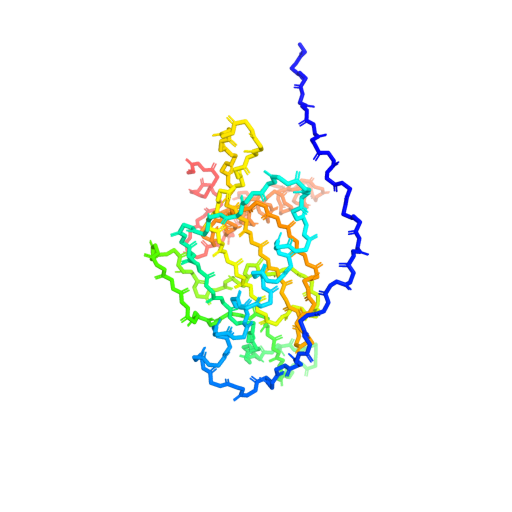GLU A N 1
ATOM 927 C CA . GLU A 1 117 ? -6.031 8.865 14.897 1.00 97.94 117 GLU A CA 1
ATOM 928 C C . GLU A 1 117 ? -6.300 10.292 14.404 1.00 97.94 117 GLU A C 1
ATOM 930 O O . GLU A 1 117 ? -5.392 11.126 14.377 1.00 97.94 117 GLU A O 1
ATOM 935 N N . VAL A 1 118 ? -7.555 10.590 14.064 1.00 97.00 118 VAL A N 1
ATOM 936 C CA . VAL A 1 118 ? -8.042 11.968 13.908 1.00 97.00 118 VAL A CA 1
ATOM 937 C C . VAL A 1 118 ? -8.863 12.317 15.138 1.00 97.00 118 VAL A C 1
ATOM 939 O O . VAL A 1 118 ? -9.880 11.677 15.421 1.00 97.00 118 VAL A O 1
ATOM 942 N N . ILE A 1 119 ? -8.408 13.327 15.869 1.00 96.38 119 ILE A N 1
ATOM 943 C CA . ILE A 1 119 ? -9.035 13.815 17.093 1.00 96.38 119 ILE A CA 1
ATOM 944 C C . ILE A 1 119 ? -9.827 15.063 16.732 1.00 96.38 119 ILE A C 1
ATOM 946 O O . ILE A 1 119 ? -9.257 16.025 16.217 1.00 96.38 119 ILE A O 1
ATOM 950 N N . ASP A 1 120 ? -11.134 15.052 16.974 1.00 93.94 120 ASP A N 1
ATOM 951 C CA . ASP A 1 120 ? -11.974 16.215 16.706 1.00 93.94 120 ASP A CA 1
ATOM 952 C C . ASP A 1 120 ? -11.923 17.270 17.822 1.00 93.94 120 ASP A C 1
ATOM 954 O O . ASP A 1 120 ? -11.344 17.072 18.892 1.00 93.94 120 ASP A O 1
ATOM 958 N N . LYS A 1 121 ? -12.590 18.404 17.586 1.00 92.56 121 LYS A N 1
ATOM 959 C CA . LYS A 1 121 ? -12.675 19.522 18.539 1.00 92.56 121 LYS A CA 1
ATOM 960 C C . LYS A 1 121 ? -13.286 19.156 19.899 1.00 92.56 121 LYS A C 1
ATOM 962 O O . LYS A 1 121 ? -13.121 19.910 20.852 1.00 92.56 121 LYS A O 1
ATOM 967 N N . SER A 1 122 ? -14.042 18.060 19.979 1.00 92.50 122 SER A N 1
ATOM 968 C CA . SER A 1 122 ? -14.641 17.551 21.219 1.00 92.50 122 SER A CA 1
ATOM 969 C C . SER A 1 122 ? -13.754 16.527 21.933 1.00 92.50 122 SER A C 1
ATOM 971 O O . SER A 1 122 ? -14.090 16.091 23.032 1.00 92.50 122 SER A O 1
ATOM 973 N N . GLY A 1 123 ? -12.610 16.176 21.339 1.00 91.62 123 GLY A N 1
ATOM 974 C CA . GLY A 1 123 ? -11.684 15.172 21.848 1.00 91.62 123 GLY A CA 1
ATOM 975 C C . GLY A 1 123 ? -12.055 13.739 21.460 1.00 91.62 123 GLY A C 1
ATOM 976 O O . GLY A 1 123 ? -11.456 12.807 21.992 1.00 91.62 123 GLY A O 1
ATOM 977 N N . ILE A 1 124 ? -13.024 13.534 20.559 1.00 94.31 124 ILE A N 1
ATOM 978 C CA . ILE A 1 124 ? -13.367 12.195 20.069 1.00 94.31 124 ILE A CA 1
ATOM 979 C C . ILE A 1 124 ? -12.285 11.744 19.089 1.00 94.31 124 ILE A C 1
ATOM 981 O O . ILE A 1 124 ? -12.009 12.415 18.092 1.00 94.31 124 ILE A O 1
ATOM 985 N N . CYS A 1 125 ? -11.695 10.582 19.369 1.00 95.25 125 CYS A N 1
ATOM 986 C CA . CYS A 1 125 ? -10.685 9.959 18.524 1.00 95.25 125 CYS A CA 1
ATOM 987 C C . CYS A 1 125 ? -11.329 8.989 17.531 1.00 95.25 125 CYS A C 1
ATOM 989 O O . CYS A 1 125 ? -12.009 8.044 17.932 1.00 95.25 125 CYS A O 1
ATOM 991 N N . ASN A 1 126 ? -11.044 9.176 16.245 1.00 95.19 126 ASN A N 1
ATOM 992 C CA . ASN A 1 126 ? -11.384 8.231 15.187 1.00 95.19 126 ASN A CA 1
ATOM 993 C C . ASN A 1 126 ? -10.106 7.539 14.716 1.00 95.19 126 ASN A C 1
ATOM 995 O O . ASN A 1 126 ? -9.169 8.215 14.295 1.00 95.19 126 ASN A O 1
ATOM 999 N N . TYR A 1 127 ? -10.068 6.213 14.815 1.00 96.81 127 TYR A N 1
ATOM 1000 C CA . TYR A 1 127 ? -8.911 5.399 14.446 1.00 96.81 127 TYR A CA 1
ATOM 1001 C C . TYR A 1 127 ? -9.003 4.918 12.998 1.00 96.81 127 TYR A C 1
ATOM 1003 O O . TYR A 1 127 ? -10.074 4.504 12.549 1.00 96.81 127 TYR A O 1
ATOM 1011 N N . PHE A 1 128 ? -7.872 4.924 12.298 1.00 97.25 128 PHE A N 1
ATOM 1012 C CA . PHE A 1 128 ? -7.760 4.494 10.911 1.00 97.25 128 PHE A CA 1
ATOM 1013 C C . PHE A 1 128 ? -6.487 3.677 10.696 1.00 97.25 128 PHE A C 1
ATOM 1015 O O . PHE A 1 128 ? -5.415 4.068 11.152 1.00 97.25 128 PHE A O 1
ATOM 1022 N N . GLU A 1 129 ? -6.601 2.593 9.929 1.00 97.19 129 GLU A N 1
ATOM 1023 C CA . GLU A 1 129 ? -5.469 1.943 9.265 1.00 97.19 129 GLU A CA 1
ATOM 1024 C C . GLU A 1 129 ? -5.716 1.998 7.764 1.00 97.19 129 GLU A C 1
ATOM 1026 O O . GLU A 1 129 ? -6.715 1.471 7.267 1.00 97.19 129 GLU A O 1
ATOM 1031 N N . LYS A 1 130 ? -4.838 2.690 7.043 1.00 96.88 130 LYS A N 1
ATOM 1032 C CA . LYS A 1 130 ? -4.997 2.935 5.610 1.00 96.88 130 LYS A CA 1
ATOM 1033 C C . LYS A 1 130 ? -3.714 2.606 4.877 1.00 96.88 130 LYS A C 1
ATOM 1035 O O . LYS A 1 130 ? -2.631 2.847 5.410 1.00 96.88 130 LYS A O 1
ATOM 1040 N N . THR A 1 131 ? -3.855 2.135 3.645 1.00 95.50 131 THR A N 1
ATOM 1041 C CA . THR A 1 131 ? -2.764 2.123 2.676 1.00 95.50 131 THR A CA 1
ATOM 1042 C C . THR A 1 131 ? -2.893 3.311 1.735 1.00 95.50 131 THR A C 1
ATOM 1044 O O . THR A 1 131 ? -3.972 3.569 1.205 1.00 95.50 131 THR A O 1
ATOM 1047 N N . TYR A 1 132 ? -1.779 3.994 1.501 1.00 96.12 132 TYR A N 1
ATOM 1048 C CA . TYR A 1 132 ? -1.612 5.073 0.539 1.00 96.12 132 TYR A CA 1
ATOM 1049 C C . TYR A 1 132 ? -0.678 4.596 -0.565 1.00 96.12 132 TYR A C 1
ATOM 1051 O O . TYR A 1 132 ? 0.432 4.150 -0.276 1.00 96.12 132 TYR A O 1
ATOM 1059 N N . THR A 1 133 ? -1.105 4.705 -1.820 1.00 96.12 133 THR A N 1
ATOM 1060 C CA . THR A 1 133 ? -0.242 4.426 -2.972 1.00 96.12 133 THR A CA 1
ATOM 1061 C C . THR A 1 133 ? 0.251 5.733 -3.566 1.00 96.12 133 THR A C 1
ATOM 1063 O O . THR A 1 133 ? -0.558 6.603 -3.886 1.00 96.12 133 THR A O 1
ATOM 1066 N N . LEU A 1 134 ? 1.567 5.866 -3.720 1.00 95.75 134 LEU A N 1
ATOM 1067 C CA . LEU A 1 134 ? 2.221 7.045 -4.272 1.00 95.75 134 LEU A CA 1
ATOM 1068 C C . LEU A 1 134 ? 2.892 6.704 -5.602 1.00 95.75 134 LEU A C 1
ATOM 1070 O O . LEU A 1 134 ? 3.524 5.651 -5.724 1.00 95.75 134 LEU A O 1
ATOM 1074 N N . ASN A 1 135 ? 2.802 7.609 -6.576 1.00 94.75 135 ASN A N 1
ATOM 1075 C CA . ASN A 1 135 ? 3.658 7.589 -7.766 1.00 94.75 135 ASN A CA 1
ATOM 1076 C C . ASN A 1 135 ? 4.985 8.335 -7.495 1.00 94.75 135 ASN A C 1
ATOM 1078 O O . ASN A 1 135 ? 5.191 8.901 -6.422 1.00 94.75 135 ASN A O 1
ATOM 1082 N N . THR A 1 136 ? 5.910 8.359 -8.457 1.00 93.38 136 THR A N 1
ATOM 1083 C CA . THR A 1 136 ? 7.246 8.979 -8.294 1.00 93.38 136 THR A CA 1
ATOM 1084 C C . THR A 1 136 ? 7.226 10.502 -8.116 1.00 93.38 136 THR A C 1
ATOM 1086 O O . THR A 1 136 ? 8.229 11.080 -7.693 1.00 93.38 136 THR A O 1
ATOM 1089 N N . THR A 1 137 ? 6.107 11.170 -8.409 1.00 93.25 137 THR A N 1
ATOM 1090 C CA . THR A 1 137 ? 5.949 12.617 -8.187 1.00 93.25 137 THR A CA 1
ATOM 1091 C C . THR A 1 137 ? 5.488 12.939 -6.765 1.00 93.25 137 THR A C 1
ATOM 1093 O O . THR A 1 137 ? 5.496 14.101 -6.374 1.00 93.25 137 THR A O 1
ATOM 1096 N N . GLY A 1 138 ? 5.130 11.921 -5.975 1.00 91.81 138 GLY A N 1
ATOM 1097 C CA . GLY A 1 138 ? 4.648 12.084 -4.603 1.00 91.81 138 GLY A CA 1
ATOM 1098 C C . GLY A 1 138 ? 3.155 12.365 -4.524 1.00 91.81 138 GLY A C 1
ATOM 1099 O O . GLY A 1 138 ? 2.668 12.771 -3.470 1.00 91.81 138 GLY A O 1
ATOM 1100 N N . GLN A 1 139 ? 2.426 12.153 -5.621 1.00 92.88 139 GLN A N 1
ATOM 1101 C CA . GLN A 1 139 ? 0.972 12.184 -5.621 1.00 92.88 139 GLN A CA 1
ATOM 1102 C C . GLN A 1 139 ? 0.435 10.882 -5.043 1.00 92.88 139 GLN A C 1
ATOM 1104 O O . GLN A 1 139 ? 0.864 9.792 -5.427 1.00 92.88 139 GLN A O 1
ATOM 1109 N N . ILE A 1 140 ? -0.548 11.002 -4.155 1.00 94.88 140 ILE A N 1
ATOM 1110 C CA . ILE A 1 140 ? -1.318 9.858 -3.672 1.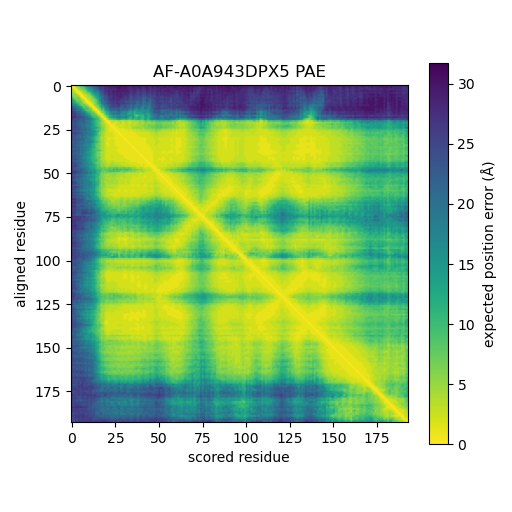00 94.88 140 ILE A CA 1
ATOM 1111 C C . ILE A 1 140 ? -2.369 9.518 -4.727 1.00 94.88 140 ILE A C 1
ATOM 1113 O O . ILE A 1 140 ? -3.328 10.264 -4.923 1.00 94.88 140 ILE A O 1
ATOM 1117 N N . ILE A 1 141 ? -2.159 8.398 -5.416 1.00 94.00 141 ILE A N 1
ATOM 1118 C CA . ILE A 1 141 ? -3.001 7.932 -6.525 1.00 94.00 141 ILE A CA 1
ATOM 1119 C C . ILE A 1 141 ? -4.098 6.966 -6.072 1.00 94.00 141 ILE A C 1
ATOM 1121 O O . ILE A 1 141 ? -5.084 6.793 -6.784 1.00 94.00 141 ILE A O 1
ATOM 1125 N N . ASP A 1 142 ? -3.954 6.361 -4.889 1.00 94.75 142 ASP A N 1
ATOM 1126 C CA . ASP A 1 142 ? -4.993 5.521 -4.294 1.00 94.75 142 ASP A CA 1
ATOM 1127 C C . ASP A 1 142 ? -4.916 5.488 -2.761 1.00 94.75 142 ASP A C 1
ATOM 1129 O O . ASP A 1 142 ? -3.828 5.587 -2.181 1.00 94.75 142 ASP A O 1
ATOM 1133 N N . VAL A 1 143 ? -6.076 5.327 -2.113 1.00 95.25 143 VAL A N 1
ATOM 1134 C CA . VAL A 1 143 ? -6.218 5.188 -0.655 1.00 95.25 143 VAL A CA 1
ATOM 1135 C C . VAL A 1 143 ? -7.289 4.153 -0.329 1.00 95.25 143 VAL A C 1
ATOM 1137 O O . VAL A 1 143 ? -8.447 4.303 -0.718 1.00 95.25 143 VAL A O 1
ATOM 1140 N N . TYR A 1 144 ? -6.939 3.140 0.458 1.00 92.62 144 TYR A N 1
ATOM 1141 C CA . TYR A 1 144 ? -7.876 2.092 0.864 1.00 92.62 144 TYR A CA 1
ATOM 1142 C C . TYR A 1 144 ? -7.610 1.605 2.294 1.00 92.62 144 TYR A C 1
ATOM 1144 O O . TYR A 1 144 ? -6.628 1.997 2.925 1.00 92.62 144 TYR A O 1
ATOM 1152 N N . ASP A 1 145 ? -8.531 0.811 2.846 1.00 94.69 145 ASP A N 1
ATOM 1153 C CA . ASP A 1 145 ? -8.347 0.194 4.165 1.00 94.69 145 ASP A CA 1
ATOM 1154 C C . ASP A 1 145 ? -7.132 -0.727 4.160 1.00 94.69 145 ASP A C 1
ATOM 1156 O O . ASP A 1 145 ? -6.933 -1.484 3.213 1.00 94.69 145 ASP A O 1
ATOM 1160 N N . TYR A 1 146 ? -6.320 -0.674 5.213 1.00 92.56 146 TYR A N 1
ATOM 1161 C CA . TYR A 1 146 ? -5.167 -1.557 5.294 1.00 92.56 146 TYR A CA 1
ATOM 1162 C C . TYR A 1 146 ? -5.617 -3.027 5.312 1.00 92.56 146 TYR A C 1
ATOM 1164 O O . TYR A 1 146 ? -6.368 -3.458 6.188 1.00 92.56 146 TYR A O 1
ATOM 1172 N N . VAL A 1 147 ? -5.138 -3.791 4.332 1.00 86.75 147 VAL A N 1
ATOM 1173 C CA . VAL A 1 147 ? -5.296 -5.244 4.236 1.00 86.75 147 VAL A CA 1
ATOM 1174 C C . VAL A 1 147 ? -3.895 -5.823 4.121 1.00 86.75 147 VAL A C 1
ATOM 1176 O O . VAL A 1 147 ? -3.091 -5.341 3.320 1.00 86.75 147 VAL A O 1
ATOM 1179 N N . THR A 1 148 ? -3.581 -6.826 4.938 1.00 84.69 148 THR A N 1
ATOM 1180 C CA . THR A 1 148 ? -2.242 -7.422 4.934 1.00 84.69 148 THR A CA 1
ATOM 1181 C C . THR A 1 148 ? -1.971 -8.130 3.600 1.00 84.69 148 THR A C 1
ATOM 1183 O O . THR A 1 148 ? -2.905 -8.677 3.004 1.00 84.69 148 THR A O 1
ATOM 1186 N N . PRO A 1 149 ? -0.710 -8.184 3.134 1.00 81.81 149 PRO A N 1
ATOM 1187 C CA . PRO A 1 149 ? -0.345 -8.920 1.922 1.00 81.81 149 PRO A CA 1
ATOM 1188 C C . PRO A 1 149 ? -0.858 -10.368 1.908 1.00 81.81 149 PRO A C 1
ATOM 1190 O O . PRO A 1 149 ? -1.428 -10.816 0.917 1.00 81.81 149 PRO A O 1
ATOM 1193 N N . LEU A 1 150 ? -0.769 -11.069 3.045 1.00 81.44 150 LEU A N 1
ATOM 1194 C CA . LEU A 1 150 ? -1.284 -12.434 3.198 1.00 81.44 150 LEU A CA 1
ATOM 1195 C C . LEU A 1 150 ? -2.798 -12.530 2.954 1.00 81.44 150 LEU A C 1
ATOM 1197 O O . LEU A 1 150 ? -3.278 -13.485 2.347 1.00 81.44 150 LEU A O 1
ATOM 1201 N N . GLU A 1 151 ? -3.562 -11.562 3.449 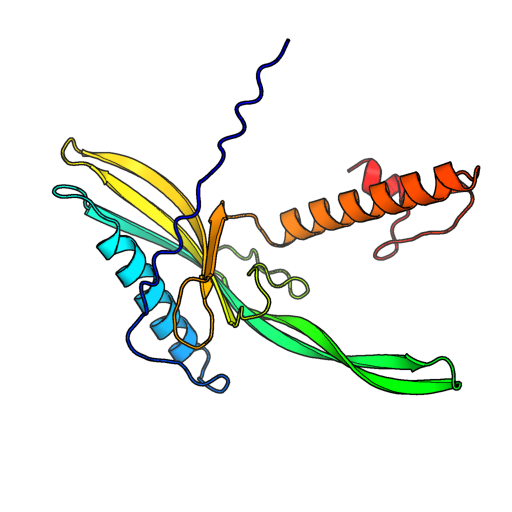1.00 85.00 151 GLU A N 1
ATOM 1202 C CA . GLU A 1 151 ? -5.009 -11.528 3.254 1.00 85.00 151 GLU A CA 1
ATOM 1203 C C . GLU A 1 151 ? -5.356 -11.198 1.791 1.00 85.00 151 GLU A C 1
ATOM 1205 O O . GLU A 1 151 ? -6.229 -11.841 1.210 1.00 85.00 151 GLU A O 1
ATOM 1210 N N . ILE A 1 152 ? -4.610 -10.287 1.150 1.00 83.88 152 ILE A N 1
ATOM 1211 C CA . ILE A 1 152 ? -4.729 -10.011 -0.293 1.00 83.88 152 ILE A CA 1
ATOM 1212 C C . ILE A 1 152 ? -4.434 -11.276 -1.110 1.00 83.88 152 ILE A C 1
ATOM 1214 O O . ILE A 1 152 ? -5.187 -11.599 -2.034 1.00 83.88 152 ILE A O 1
ATOM 1218 N N . LYS A 1 153 ? -3.376 -12.019 -0.760 1.00 82.44 153 LYS A N 1
ATOM 1219 C CA . LYS A 1 153 ? -3.015 -13.286 -1.404 1.00 82.44 153 LYS A CA 1
ATOM 1220 C C . LYS A 1 153 ? -4.166 -14.285 -1.329 1.00 82.44 153 LYS A C 1
ATOM 1222 O O . LYS A 1 153 ? -4.630 -14.749 -2.367 1.00 82.44 153 LYS A O 1
ATOM 1227 N N . LYS A 1 154 ? -4.698 -14.537 -0.129 1.00 83.50 154 LYS A N 1
ATOM 1228 C CA . LYS A 1 154 ? -5.842 -15.445 0.072 1.00 83.50 154 LYS A CA 1
ATOM 1229 C C . LYS A 1 154 ? -7.064 -15.035 -0.747 1.00 83.50 154 LYS A C 1
ATOM 1231 O O . LYS A 1 154 ? -7.687 -15.874 -1.393 1.00 83.50 154 LYS A O 1
ATOM 1236 N N . GLN A 1 155 ? -7.402 -13.747 -0.756 1.00 84.88 155 GLN A N 1
ATOM 1237 C CA . GLN A 1 155 ? -8.529 -13.238 -1.542 1.00 84.88 155 GLN A CA 1
ATOM 1238 C C . GLN A 1 155 ? -8.300 -13.432 -3.047 1.00 84.88 155 GLN A C 1
ATOM 1240 O O . GLN A 1 155 ? -9.219 -13.830 -3.763 1.00 84.88 155 GLN A O 1
ATOM 1245 N N . THR A 1 156 ? -7.073 -13.211 -3.521 1.00 82.81 156 THR A N 1
ATOM 1246 C CA . THR A 1 156 ? -6.691 -13.402 -4.927 1.00 82.81 156 THR A CA 1
ATOM 1247 C C . THR A 1 156 ? -6.764 -14.874 -5.331 1.00 82.81 156 THR A C 1
ATOM 1249 O O . THR A 1 156 ? -7.352 -15.196 -6.363 1.00 82.81 156 THR A O 1
ATOM 1252 N N . GLU A 1 157 ? -6.250 -15.781 -4.497 1.00 84.19 157 GLU A N 1
ATOM 1253 C CA . GLU A 1 157 ? -6.347 -17.232 -4.699 1.00 84.19 157 GLU A CA 1
ATOM 1254 C C . GLU A 1 157 ? -7.810 -17.685 -4.788 1.00 84.19 157 GLU A C 1
ATOM 1256 O O . GLU A 1 157 ? -8.186 -18.412 -5.709 1.00 84.19 157 GLU A O 1
ATOM 1261 N N . GLN A 1 158 ? -8.669 -17.205 -3.885 1.00 84.75 158 GLN A N 1
ATOM 1262 C CA . GLN A 1 158 ? -10.100 -17.514 -3.903 1.00 84.75 158 GLN A CA 1
ATOM 1263 C C . GLN A 1 158 ? -10.800 -16.976 -5.159 1.00 84.75 158 GLN A C 1
ATOM 1265 O O . GLN A 1 158 ? -11.627 -17.677 -5.751 1.00 84.75 158 GLN A O 1
ATOM 1270 N N . MET A 1 159 ? -10.469 -15.755 -5.596 1.00 85.62 159 MET A N 1
ATOM 1271 C CA . MET A 1 159 ? -10.996 -15.187 -6.842 1.00 85.62 159 MET A CA 1
ATOM 1272 C C . MET A 1 159 ? -10.557 -15.998 -8.063 1.00 85.62 159 MET A C 1
ATOM 1274 O O . MET A 1 159 ? -11.390 -16.299 -8.919 1.00 85.62 159 MET A O 1
ATOM 1278 N N . PHE A 1 160 ? -9.286 -16.401 -8.125 1.00 85.06 160 PHE A N 1
ATOM 1279 C CA . PHE A 1 160 ? -8.767 -17.249 -9.194 1.00 85.06 160 PHE A CA 1
ATOM 1280 C C . PHE A 1 160 ? -9.477 -18.606 -9.225 1.00 85.06 160 PHE A C 1
ATOM 1282 O O . PHE A 1 160 ? -10.014 -18.992 -10.261 1.00 85.06 160 PHE A O 1
ATOM 1289 N N . ILE A 1 161 ? -9.571 -19.297 -8.082 1.00 84.25 161 ILE A N 1
ATOM 1290 C CA . ILE A 1 161 ? -10.284 -20.579 -7.970 1.00 84.25 161 ILE A CA 1
ATOM 1291 C C . ILE A 1 161 ? -11.727 -20.437 -8.455 1.00 84.25 161 ILE A C 1
ATOM 1293 O O . ILE A 1 161 ? -12.220 -21.290 -9.194 1.00 84.25 161 ILE A O 1
ATOM 1297 N N . LYS A 1 162 ? -12.413 -19.359 -8.067 1.00 86.56 162 LYS A N 1
ATOM 1298 C CA . LYS A 1 162 ? -13.779 -19.088 -8.516 1.00 86.56 162 LYS A CA 1
ATOM 1299 C C . LYS A 1 162 ? -13.852 -18.914 -10.036 1.00 86.56 162 LYS A C 1
ATOM 1301 O O . LYS A 1 162 ? -14.698 -19.548 -10.661 1.00 86.56 162 LYS A O 1
ATOM 1306 N N . ALA A 1 163 ? -12.960 -18.121 -10.627 1.00 87.25 163 ALA A N 1
ATOM 1307 C CA . ALA A 1 163 ? -12.914 -17.912 -12.074 1.00 87.25 163 ALA A CA 1
ATOM 1308 C C . ALA A 1 163 ? -12.649 -19.222 -12.838 1.00 87.25 163 ALA A C 1
ATOM 1310 O O . ALA A 1 163 ? -13.315 -19.506 -13.834 1.00 87.25 163 ALA A O 1
ATOM 1311 N N . VAL A 1 164 ? -11.741 -20.068 -12.338 1.00 84.81 164 VAL A N 1
ATOM 1312 C CA . VAL A 1 164 ? -11.485 -21.397 -12.917 1.00 84.81 164 VAL A CA 1
ATOM 1313 C C . VAL A 1 164 ? -12.726 -22.291 -12.810 1.00 84.81 164 VAL A C 1
ATOM 1315 O 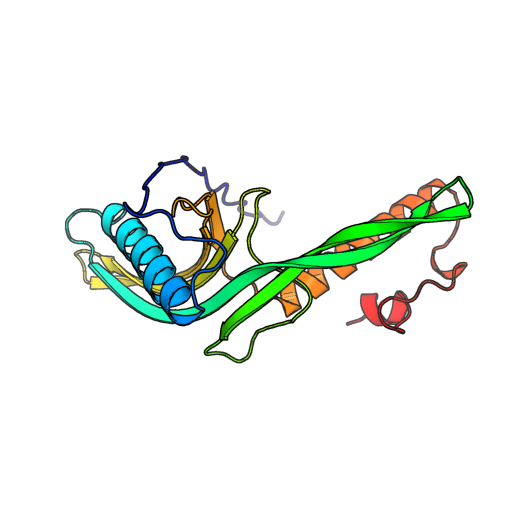O . VAL A 1 164 ? -13.099 -22.930 -13.793 1.00 84.81 164 VAL A O 1
ATOM 1318 N N . LYS A 1 165 ? -13.413 -22.311 -11.656 1.00 84.00 165 LYS A N 1
ATOM 1319 C CA . LYS A 1 165 ? -14.668 -23.069 -11.469 1.00 84.00 165 LYS A CA 1
ATOM 1320 C C . LYS A 1 165 ? -15.755 -22.624 -12.453 1.00 84.00 165 LYS A C 1
ATOM 1322 O O . LYS A 1 165 ? -16.442 -23.469 -13.030 1.00 84.00 165 LYS A O 1
ATOM 1327 N N . GLU A 1 166 ? -15.901 -21.318 -12.669 1.00 86.75 166 GLU A N 1
ATOM 1328 C CA . GLU A 1 166 ? -16.861 -20.747 -13.623 1.00 86.75 166 GLU A CA 1
ATOM 1329 C C . GLU A 1 166 ? -16.522 -21.128 -15.074 1.00 86.75 166 GLU A C 1
ATOM 1331 O O . GLU A 1 166 ? -17.400 -21.595 -15.806 1.00 86.75 166 GLU A O 1
ATOM 1336 N N . ALA A 1 167 ? -15.249 -21.024 -15.474 1.00 85.81 167 ALA A N 1
ATOM 1337 C CA . ALA A 1 167 ? -14.790 -21.434 -16.801 1.00 85.81 167 ALA A CA 1
ATOM 1338 C C . ALA A 1 167 ? -15.033 -22.933 -17.051 1.00 85.81 167 ALA A C 1
ATOM 1340 O O . ALA A 1 167 ? -15.578 -23.308 -18.088 1.00 85.81 167 ALA A O 1
ATOM 1341 N N . MET A 1 168 ? -14.724 -23.788 -16.077 1.00 83.38 168 MET A N 1
ATOM 1342 C CA . MET A 1 168 ? -14.940 -25.237 -16.167 1.00 83.38 168 MET A CA 1
ATOM 1343 C C . MET A 1 168 ? -16.410 -25.614 -16.295 1.00 83.38 168 MET A C 1
ATOM 1345 O O . MET A 1 168 ? -16.786 -26.383 -17.183 1.00 83.38 168 MET A O 1
ATOM 1349 N N . SER A 1 169 ? -17.253 -24.987 -15.476 1.00 85.31 169 SER A N 1
ATOM 1350 C CA . SER A 1 169 ? -18.701 -25.180 -15.537 1.00 85.31 169 SER A CA 1
ATOM 1351 C C . SER A 1 169 ? -19.256 -24.807 -16.915 1.00 85.31 169 SER A C 1
ATOM 1353 O O . SER A 1 169 ? -20.110 -25.514 -17.446 1.00 85.31 169 SER A O 1
ATOM 1355 N N . SER A 1 170 ? -18.732 -23.745 -17.542 1.00 89.06 170 SER A N 1
ATOM 1356 C CA . SER A 1 170 ? -19.124 -23.340 -18.902 1.00 89.06 170 SER A CA 1
ATOM 1357 C C . SER A 1 170 ? -18.745 -24.365 -19.981 1.00 89.06 170 SER A C 1
ATOM 1359 O O . SER A 1 170 ? -19.407 -24.458 -21.012 1.00 89.06 170 SER A O 1
ATOM 1361 N N . MET A 1 171 ? -17.717 -25.174 -19.718 1.00 86.56 171 MET A N 1
ATOM 1362 C CA . MET A 1 171 ? -17.257 -26.261 -20.584 1.00 86.56 171 MET A CA 1
ATOM 1363 C C . MET A 1 171 ? -17.934 -27.604 -20.267 1.00 86.56 171 MET A C 1
ATOM 1365 O O . MET A 1 171 ? -17.619 -28.604 -20.912 1.00 86.56 171 MET A O 1
ATOM 1369 N N . GLY A 1 172 ? -18.841 -27.649 -19.282 1.00 83.88 172 GLY A N 1
ATOM 1370 C CA . GLY A 1 172 ? -19.493 -28.880 -18.832 1.00 83.88 172 GLY A CA 1
ATOM 1371 C C . GLY A 1 172 ? -18.552 -29.859 -18.124 1.00 83.88 172 GLY A C 1
ATOM 1372 O O . GLY A 1 172 ? -18.832 -31.055 -18.124 1.00 83.88 172 GLY A O 1
ATOM 1373 N N . LYS A 1 173 ? -17.436 -29.371 -17.568 1.00 80.19 173 LYS A N 1
ATOM 1374 C CA . LYS A 1 173 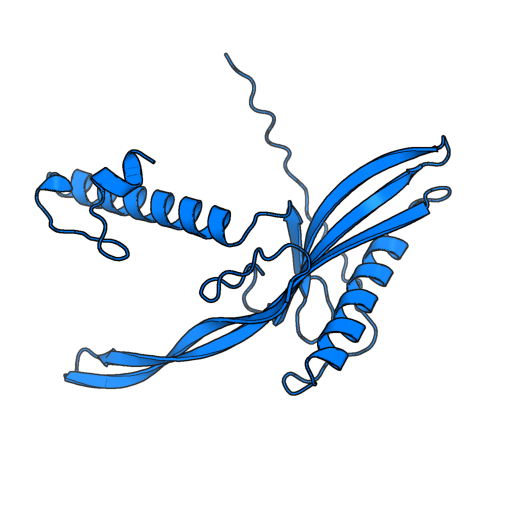? -16.431 -30.182 -16.866 1.00 80.19 173 LYS A CA 1
ATOM 1375 C C . LYS A 1 173 ? -16.395 -29.847 -15.379 1.00 80.19 173 LYS A C 1
ATOM 1377 O O . LYS A 1 173 ? -16.594 -28.690 -15.004 1.00 80.19 173 LYS A O 1
ATOM 1382 N N . ASP A 1 174 ? -16.097 -30.838 -14.545 1.00 75.50 174 ASP A N 1
ATOM 1383 C CA . ASP A 1 174 ? -15.832 -30.617 -13.120 1.00 75.50 174 ASP A CA 1
ATOM 1384 C C . ASP A 1 174 ? -14.368 -30.188 -12.929 1.00 75.50 174 ASP A C 1
ATOM 1386 O O . ASP A 1 174 ? -13.456 -30.716 -13.563 1.00 75.50 174 ASP A O 1
ATOM 1390 N N . ILE A 1 175 ? -14.125 -29.211 -12.056 1.00 70.75 175 ILE A N 1
ATOM 1391 C CA . ILE A 1 175 ? -12.768 -28.756 -11.739 1.00 70.75 175 ILE A CA 1
ATOM 1392 C C . ILE A 1 175 ? -11.912 -29.867 -11.114 1.00 70.75 175 ILE A C 1
ATOM 1394 O O . ILE A 1 175 ? -10.702 -29.885 -11.320 1.00 70.75 175 ILE A O 1
ATOM 1398 N N . ASN A 1 176 ? -12.544 -30.820 -10.425 1.00 70.75 176 ASN A N 1
ATOM 1399 C CA . ASN A 1 176 ? -11.901 -31.978 -9.806 1.00 70.75 176 ASN A CA 1
ATOM 1400 C C . ASN A 1 176 ? -11.404 -33.005 -10.833 1.00 70.75 176 ASN A C 1
ATOM 1402 O O . ASN A 1 176 ? -10.624 -33.892 -10.496 1.00 70.75 176 ASN A O 1
ATOM 1406 N N . GLU A 1 177 ? -11.825 -32.890 -12.097 1.00 71.25 177 GLU A N 1
ATOM 1407 C CA . GLU A 1 177 ? -11.282 -33.689 -13.201 1.00 71.25 177 GLU A CA 1
ATOM 1408 C C . GLU A 1 177 ? -9.907 -33.174 -13.671 1.00 71.25 177 GLU A C 1
ATOM 1410 O O . GLU A 1 177 ? -9.262 -33.823 -14.497 1.00 71.25 177 GLU A O 1
ATOM 1415 N N . MET A 1 178 ? -9.433 -32.029 -13.156 1.00 66.31 178 MET A N 1
ATOM 1416 C CA . MET A 1 178 ? -8.100 -31.489 -13.431 1.00 66.31 178 MET A CA 1
ATOM 1417 C C . MET A 1 178 ? -7.209 -31.450 -12.187 1.00 66.31 178 MET A C 1
ATOM 1419 O O . MET A 1 178 ? -7.606 -30.998 -11.117 1.00 66.31 178 MET A O 1
ATOM 1423 N N . ASN A 1 179 ? -5.940 -31.823 -12.364 1.00 68.00 179 ASN A N 1
ATOM 1424 C CA . ASN A 1 179 ? -4.902 -31.676 -11.342 1.00 68.00 179 ASN A CA 1
ATOM 1425 C C . ASN A 1 179 ? -4.373 -30.234 -11.319 1.00 68.00 179 ASN A C 1
ATOM 1427 O O . ASN A 1 179 ? -3.261 -29.969 -11.776 1.00 68.00 179 ASN A O 1
ATOM 1431 N N . ILE A 1 180 ? -5.178 -29.292 -10.827 1.00 70.56 180 ILE A N 1
ATOM 1432 C CA . ILE A 1 180 ? -4.734 -27.910 -10.609 1.00 70.56 180 ILE A CA 1
ATOM 1433 C C . ILE A 1 180 ? -4.221 -27.783 -9.176 1.00 70.56 180 ILE A C 1
ATOM 1435 O O . ILE A 1 180 ? -4.947 -28.053 -8.217 1.00 70.56 180 ILE A O 1
ATOM 1439 N N . THR A 1 181 ? -2.976 -27.336 -9.036 1.00 70.44 181 THR A N 1
ATOM 1440 C CA . THR A 1 181 ? -2.362 -27.038 -7.739 1.00 70.44 181 THR A CA 1
ATOM 1441 C C . THR A 1 181 ? -1.878 -25.597 -7.695 1.00 70.44 181 THR A C 1
ATOM 1443 O O . THR A 1 181 ? -1.230 -25.148 -8.640 1.00 70.44 181 THR A O 1
ATOM 1446 N N . ILE A 1 182 ? -2.130 -24.898 -6.591 1.00 69.38 182 ILE A N 1
ATOM 1447 C CA . ILE A 1 182 ? -1.570 -23.572 -6.303 1.00 69.38 182 ILE A CA 1
ATOM 1448 C C . ILE A 1 182 ? -0.592 -23.760 -5.145 1.00 69.38 182 ILE A C 1
ATOM 1450 O O . ILE A 1 182 ? -0.967 -24.276 -4.094 1.00 69.38 182 ILE A O 1
ATOM 1454 N N . GLU A 1 183 ? 0.683 -23.435 -5.371 1.00 70.56 183 GLU A N 1
ATOM 1455 C CA . GLU A 1 183 ? 1.767 -23.642 -4.392 1.00 70.56 183 GLU A CA 1
ATOM 1456 C C . GLU A 1 183 ? 1.823 -25.075 -3.822 1.00 70.56 183 GLU A C 1
ATOM 1458 O O . GLU A 1 183 ? 2.081 -25.300 -2.641 1.00 70.56 183 GLU A O 1
ATOM 1463 N N . GLY A 1 184 ? 1.547 -26.070 -4.670 1.00 71.62 184 GLY A N 1
ATOM 1464 C CA . GLY A 1 184 ? 1.562 -27.486 -4.292 1.00 71.62 184 GLY A CA 1
ATOM 1465 C C . GLY A 1 184 ? 0.334 -27.969 -3.515 1.00 71.62 184 GLY A C 1
ATOM 1466 O O . GLY A 1 184 ? 0.275 -29.151 -3.189 1.00 71.62 184 GLY A O 1
ATOM 1467 N N . LYS A 1 185 ? -0.654 -27.102 -3.255 1.00 74.81 185 LYS A N 1
ATOM 1468 C CA . LYS A 1 185 ? -1.949 -27.477 -2.671 1.00 74.81 185 LYS A CA 1
ATOM 1469 C C . LYS A 1 185 ? -3.009 -27.624 -3.751 1.00 74.81 185 LYS A C 1
ATOM 1471 O O . LYS A 1 185 ? -3.087 -26.809 -4.671 1.00 74.81 185 LYS A O 1
ATOM 1476 N N . SER A 1 186 ? -3.837 -28.651 -3.630 1.00 74.94 186 SER A N 1
ATOM 1477 C CA . SER A 1 186 ? -5.016 -28.834 -4.477 1.00 74.94 186 SER A CA 1
ATOM 1478 C C . SER A 1 186 ? -6.073 -27.756 -4.206 1.00 74.94 186 SER A C 1
ATOM 1480 O O . SER A 1 186 ? -6.124 -27.148 -3.135 1.00 74.94 186 SER A O 1
ATOM 1482 N N . ILE A 1 187 ? -6.960 -27.529 -5.175 1.00 71.19 187 ILE A N 1
ATOM 1483 C CA . ILE A 1 187 ? -8.049 -26.546 -5.047 1.00 71.19 187 ILE A CA 1
ATOM 1484 C C . ILE A 1 187 ? -8.982 -26.851 -3.861 1.00 71.19 187 ILE A C 1
ATOM 1486 O O . ILE A 1 187 ? -9.488 -25.919 -3.223 1.00 71.19 187 ILE A O 1
ATOM 1490 N N . ASP A 1 188 ? -9.190 -28.128 -3.535 1.00 71.62 188 ASP A N 1
ATOM 1491 C CA . ASP A 1 188 ? -10.015 -28.552 -2.399 1.00 71.62 188 ASP A CA 1
ATOM 1492 C C . ASP A 1 188 ? -9.375 -28.201 -1.051 1.00 71.62 188 ASP A C 1
ATOM 1494 O O . ASP A 1 188 ? -10.067 -27.790 -0.120 1.00 71.62 188 ASP A O 1
ATOM 1498 N N . GLU A 1 189 ? -8.049 -28.295 -0.941 1.00 71.31 189 GLU A N 1
ATOM 1499 C CA . GLU A 1 189 ? -7.315 -27.926 0.278 1.00 71.31 189 GLU A CA 1
ATOM 1500 C C . GLU A 1 189 ? -7.333 -26.414 0.533 1.00 71.31 189 GLU A C 1
ATOM 1502 O O . GLU A 1 189 ? -7.303 -25.975 1.685 1.00 71.31 189 GLU A O 1
ATOM 1507 N N . ILE A 1 190 ? -7.400 -25.610 -0.530 1.00 68.12 190 ILE A N 1
ATOM 1508 C CA . ILE A 1 190 ? -7.450 -24.144 -0.443 1.00 68.12 190 ILE A CA 1
ATOM 1509 C C . ILE A 1 190 ? -8.879 -23.660 -0.177 1.00 68.12 190 ILE A C 1
ATOM 1511 O O . ILE A 1 190 ? -9.075 -22.701 0.558 1.00 68.12 190 ILE A O 1
ATOM 1515 N N . SER A 1 191 ? -9.892 -24.339 -0.727 1.00 64.00 191 SER A N 1
ATOM 1516 C CA . SER A 1 191 ? -11.303 -23.953 -0.558 1.00 64.00 191 SER A CA 1
ATOM 1517 C C . SER A 1 191 ? -11.852 -24.209 0.856 1.00 64.00 191 SER A C 1
ATOM 1519 O O . SER A 1 191 ? -12.885 -23.645 1.209 1.00 64.00 191 SER A O 1
ATOM 1521 N N . ASN A 1 192 ? -11.204 -25.080 1.637 1.00 60.31 192 ASN A N 1
ATOM 1522 C CA . ASN A 1 192 ? -11.659 -25.519 2.963 1.00 60.31 192 ASN A CA 1
ATOM 1523 C C . ASN A 1 192 ? -10.900 -24.872 4.143 1.00 60.31 192 ASN A C 1
ATOM 1525 O O . ASN A 1 192 ? -11.147 -25.250 5.290 1.00 60.31 192 ASN A O 1
ATOM 1529 N N . ASN A 1 193 ? -9.994 -23.924 3.876 1.00 52.66 193 ASN A N 1
ATOM 1530 C CA . ASN A 1 193 ? -9.255 -23.133 4.874 1.00 52.66 193 ASN A CA 1
ATOM 1531 C C . ASN A 1 193 ? -9.675 -21.659 4.842 1.00 52.66 193 ASN A C 1
ATOM 1533 O O . ASN A 1 193 ? -9.528 -21.001 5.896 1.00 52.66 193 ASN A O 1
#

Solvent-accessible surface area (backbone atoms only — not comparable to full-atom values): 11401 Å² total; per-residue (Å²): 136,86,84,79,83,79,81,78,80,79,80,75,88,67,88,58,59,32,94,60,64,55,62,95,82,54,52,64,69,55,50,50,54,51,52,53,47,32,54,47,55,51,53,60,72,68,52,55,95,60,45,47,80,44,82,73,42,72,40,36,30,36,34,57,37,80,40,80,42,76,45,80,43,98,84,82,43,74,43,83,47,66,46,80,24,37,44,83,68,44,57,73,75,76,57,84,50,77,69,54,52,84,45,56,66,91,67,40,36,34,23,37,30,38,35,35,32,45,28,40,76,87,66,54,71,45,80,47,51,32,29,39,10,22,30,55,51,32,32,66,77,37,77,46,73,60,70,54,42,63,57,52,48,55,54,49,52,52,51,49,53,50,53,52,48,53,56,28,52,76,70,76,42,63,63,86,81,48,96,57,60,62,96,86,37,44,61,68,66,61,74,76,110

Organism: Bacteroides thetaiotaomicron (NCBI:txid818)

Sequence (193 aa):
MKKFYFILLVVTLINISCESSISPNATDSEIVSWSTKCVTDFLEDKLTAGQSLKMKEWILIEKKVPIPVEVWQEDDSYKSDSITGCYKLLDSRNVFDEHIFIGKGDEAFVAIALAYEVIDKSGICNYFEKTYTLNTTGQIIDVYDYVTPLEIKKQTEQMFIKAVKEAMSSMGKDINEMNITIEGKSIDEISNN